Protein AF-A0A0U1QSB5-F1 (afdb_monomer)

Foldseek 3Di:
DDPLLVLLLVLLVLLLCLLVLLLQLLDPDVVDDVVSSVVSNLVSLVSNLVSLVSNLVSCVPPPLLNQLSVLLNVLSVQLNVCVVVVPPPLLVNLVSNLVSLVSNLVSLVSNVVDPVQVVDPLSVQLSVLLNVLSVLLNVQSVCCNPPNPDSSDRGPSNSSSSVSNSVSSVSVSVSSVVVVD

Structure (mmCIF, N/CA/C/O backbone):
data_AF-A0A0U1QSB5-F1
#
_entry.id   AF-A0A0U1QSB5-F1
#
loop_
_atom_site.group_PDB
_atom_site.id
_atom_site.type_symbol
_atom_site.label_atom_id
_atom_site.label_alt_id
_atom_site.label_comp_id
_atom_site.label_asym_id
_atom_site.label_entity_id
_atom_site.label_seq_id
_atom_site.pdbx_PDB_ins_code
_atom_site.Cartn_x
_atom_site.Cartn_y
_atom_site.Cartn_z
_atom_site.occupancy
_atom_site.B_iso_or_equiv
_atom_site.auth_seq_id
_atom_site.auth_comp_id
_atom_site.auth_asym_id
_atom_site.auth_atom_id
_atom_site.pdbx_PDB_model_num
ATOM 1 N N . MET A 1 1 ? 11.472 -10.354 -21.700 1.00 77.94 1 MET A N 1
ATOM 2 C CA . MET A 1 1 ? 11.632 -10.132 -20.253 1.00 77.94 1 MET A CA 1
ATOM 3 C C . MET A 1 1 ? 12.969 -10.656 -19.726 1.00 77.94 1 MET A C 1
ATOM 5 O O . MET A 1 1 ? 13.268 -11.840 -19.867 1.00 77.94 1 MET A O 1
ATOM 9 N N . ASN A 1 2 ? 13.791 -9.785 -19.138 1.00 88.38 2 ASN A N 1
ATOM 10 C CA . ASN A 1 2 ? 15.020 -10.157 -18.426 1.00 88.38 2 ASN A CA 1
ATOM 11 C C . ASN A 1 2 ? 14.750 -10.429 -16.926 1.00 88.38 2 ASN A C 1
ATOM 13 O O . ASN A 1 2 ? 13.669 -10.154 -16.409 1.00 88.38 2 ASN A O 1
ATOM 17 N N . ARG A 1 3 ? 15.739 -10.975 -16.199 1.00 89.38 3 ARG A N 1
ATOM 18 C CA . ARG A 1 3 ? 15.584 -11.334 -14.772 1.00 89.38 3 ARG A CA 1
ATOM 19 C C . ARG A 1 3 ? 15.212 -10.137 -13.886 1.00 89.38 3 ARG A C 1
ATOM 21 O O . ARG A 1 3 ? 14.511 -10.321 -12.893 1.00 89.38 3 ARG A O 1
ATOM 28 N N . LYS A 1 4 ? 15.705 -8.941 -14.220 1.00 89.75 4 LYS A N 1
ATOM 29 C CA . LYS A 1 4 ? 15.455 -7.716 -13.455 1.00 89.75 4 LYS A CA 1
ATOM 30 C C . LYS A 1 4 ? 14.001 -7.264 -13.616 1.00 89.75 4 LYS A C 1
ATOM 32 O O . LYS A 1 4 ? 13.356 -7.021 -12.606 1.00 89.75 4 LYS A O 1
ATOM 37 N N . GLU A 1 5 ? 13.495 -7.240 -14.847 1.00 91.25 5 GLU A N 1
ATOM 38 C CA . GLU A 1 5 ? 12.093 -6.932 -15.178 1.00 91.25 5 GLU A CA 1
ATOM 39 C C . GLU A 1 5 ? 11.133 -7.894 -14.474 1.00 91.25 5 GLU A C 1
ATOM 41 O O . GLU A 1 5 ? 10.260 -7.453 -13.737 1.00 91.25 5 GLU A O 1
ATOM 46 N N . LEU A 1 6 ? 11.383 -9.207 -14.561 1.00 92.75 6 LEU A N 1
ATOM 47 C CA . LEU A 1 6 ? 10.558 -10.206 -13.869 1.00 92.75 6 LEU A CA 1
ATOM 48 C C . LEU A 1 6 ? 10.530 -9.993 -12.343 1.00 92.75 6 LEU A C 1
ATOM 50 O O . LEU A 1 6 ? 9.511 -10.216 -11.693 1.00 92.75 6 LEU A O 1
ATOM 54 N N . SER A 1 7 ? 11.661 -9.586 -11.761 1.00 94.31 7 SER A N 1
ATOM 55 C CA . SER A 1 7 ? 11.769 -9.340 -10.318 1.00 94.31 7 SER A CA 1
ATOM 56 C C . SER A 1 7 ? 11.033 -8.061 -9.904 1.00 94.31 7 SER A C 1
ATOM 58 O O . SER A 1 7 ? 10.446 -8.021 -8.826 1.00 94.31 7 SER A O 1
ATOM 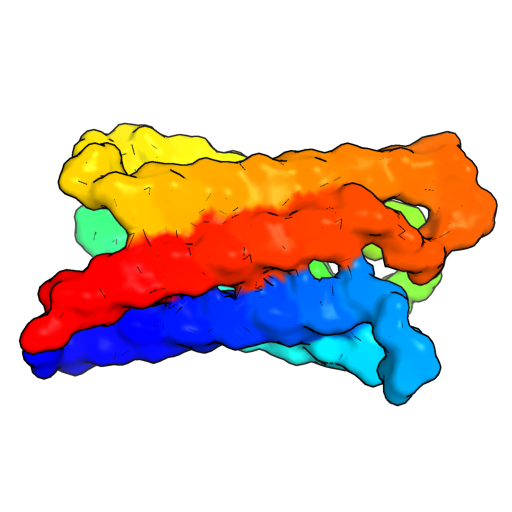60 N N . GLU A 1 8 ? 11.041 -7.034 -10.758 1.00 94.38 8 GLU A N 1
ATOM 61 C CA . GLU A 1 8 ? 10.272 -5.802 -10.564 1.00 94.38 8 GLU A CA 1
ATOM 62 C C . GLU A 1 8 ? 8.765 -6.076 -10.637 1.00 94.38 8 GLU A C 1
ATOM 64 O O . GLU A 1 8 ? 8.037 -5.694 -9.719 1.00 94.38 8 GLU A O 1
ATOM 69 N N . ASP A 1 9 ? 8.315 -6.827 -11.643 1.00 95.00 9 ASP A N 1
ATOM 70 C CA . ASP A 1 9 ? 6.908 -7.207 -11.804 1.00 95.00 9 ASP A CA 1
ATOM 71 C C . ASP A 1 9 ? 6.405 -8.034 -10.616 1.00 95.00 9 ASP A C 1
ATOM 73 O O . ASP A 1 9 ? 5.336 -7.766 -10.062 1.00 95.00 9 ASP A O 1
ATOM 77 N N . PHE A 1 10 ? 7.202 -9.006 -10.160 1.00 95.81 10 PHE A N 1
ATOM 78 C CA . PHE A 1 10 ? 6.856 -9.824 -8.999 1.00 95.81 10 PHE A CA 1
ATOM 79 C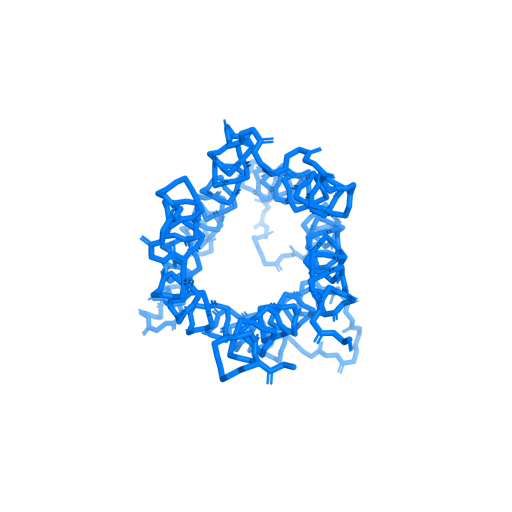 C . PHE A 1 10 ? 6.780 -9.003 -7.703 1.00 95.81 10 PHE A C 1
ATOM 81 O O . PHE A 1 10 ? 5.879 -9.212 -6.883 1.00 95.81 10 PHE A O 1
ATOM 88 N N . ALA A 1 11 ? 7.697 -8.050 -7.510 1.00 96.56 11 ALA A N 1
ATOM 89 C CA . ALA A 1 11 ? 7.675 -7.159 -6.355 1.00 96.56 11 ALA A CA 1
ATOM 90 C C . ALA A 1 11 ? 6.439 -6.241 -6.374 1.00 96.56 11 ALA A C 1
ATOM 92 O O . ALA A 1 11 ? 5.741 -6.130 -5.366 1.00 96.56 11 ALA A O 1
ATOM 93 N N . LEU A 1 12 ? 6.111 -5.638 -7.520 1.00 96.62 12 LEU A N 1
ATOM 94 C CA . LEU A 1 12 ? 4.918 -4.798 -7.678 1.00 96.62 12 LEU A CA 1
ATOM 95 C C . LEU A 1 12 ? 3.619 -5.588 -7.460 1.00 96.62 12 LEU A C 1
ATOM 97 O O . LEU A 1 12 ? 2.723 -5.130 -6.743 1.00 96.62 12 LEU A O 1
ATOM 101 N N . LEU A 1 13 ? 3.543 -6.807 -7.998 1.00 97.81 13 LEU A N 1
ATOM 102 C CA . LEU A 1 13 ? 2.419 -7.711 -7.767 1.00 97.81 13 LEU A CA 1
ATOM 103 C C . LEU A 1 13 ? 2.267 -8.052 -6.281 1.00 97.81 13 LEU A C 1
ATOM 105 O O . LEU A 1 13 ? 1.161 -7.988 -5.747 1.00 97.81 13 LEU A O 1
ATOM 109 N N . SER A 1 14 ? 3.373 -8.350 -5.599 1.00 98.06 14 SER A N 1
ATOM 110 C CA . SER A 1 14 ? 3.376 -8.640 -4.162 1.00 98.06 14 SER A CA 1
ATOM 111 C C . SER A 1 14 ? 2.875 -7.447 -3.342 1.00 98.06 14 SER A C 1
ATOM 113 O O . SER A 1 14 ? 2.030 -7.620 -2.462 1.00 98.06 14 SER A O 1
ATOM 115 N N . ILE A 1 15 ? 3.315 -6.223 -3.666 1.00 97.56 15 ILE A N 1
ATOM 116 C CA . ILE A 1 15 ? 2.804 -4.992 -3.039 1.00 97.56 15 ILE A CA 1
ATOM 117 C C . ILE A 1 15 ? 1.291 -4.873 -3.244 1.00 97.56 15 ILE A C 1
ATOM 119 O O . ILE A 1 15 ? 0.558 -4.614 -2.290 1.00 97.56 15 ILE A O 1
ATOM 123 N N . THR A 1 16 ? 0.813 -5.092 -4.470 1.00 98.38 16 THR A N 1
ATOM 124 C CA . THR A 1 16 ? -0.616 -5.004 -4.798 1.00 98.38 16 THR A CA 1
ATOM 125 C C . THR A 1 16 ? -1.442 -6.020 -4.017 1.00 98.38 16 THR A C 1
ATOM 127 O O . THR A 1 16 ? -2.455 -5.650 -3.427 1.00 98.38 16 THR A O 1
ATOM 130 N N . ILE A 1 17 ? -0.993 -7.276 -3.941 1.00 98.44 17 ILE A N 1
ATOM 131 C CA . ILE A 1 17 ? -1.649 -8.314 -3.132 1.00 98.44 17 ILE A CA 1
ATOM 132 C C . ILE A 1 17 ? -1.696 -7.887 -1.662 1.00 98.44 17 ILE A C 1
ATOM 134 O O . ILE A 1 17 ? -2.757 -7.951 -1.043 1.00 98.44 17 ILE A O 1
ATOM 138 N N . GLY A 1 18 ? -0.586 -7.384 -1.116 1.00 97.62 18 GLY A N 1
ATOM 139 C CA . GLY A 1 18 ? -0.540 -6.915 0.266 1.00 97.62 18 GLY A CA 1
ATOM 140 C C . GLY A 1 18 ? -1.506 -5.757 0.547 1.00 97.62 18 GLY A C 1
ATOM 141 O O . GLY A 1 18 ? -2.169 -5.754 1.585 1.00 97.62 18 GLY A O 1
ATOM 142 N N . LYS A 1 19 ? -1.661 -4.814 -0.393 1.00 97.31 19 LYS A N 1
ATOM 143 C CA . LYS A 1 19 ? -2.647 -3.722 -0.284 1.00 97.31 19 LYS A CA 1
ATOM 144 C C . LYS A 1 19 ? -4.085 -4.227 -0.371 1.00 97.31 19 LYS A C 1
ATOM 146 O O . LYS A 1 19 ? -4.928 -3.766 0.392 1.00 97.31 19 LYS A O 1
ATOM 151 N N . VAL A 1 20 ? -4.370 -5.202 -1.236 1.00 98.56 20 VAL A N 1
ATOM 152 C CA . VAL A 1 20 ? -5.694 -5.846 -1.305 1.00 98.56 20 VAL A CA 1
ATOM 153 C C . VAL A 1 20 ? -6.018 -6.570 0.003 1.00 98.56 20 VAL A C 1
ATOM 155 O O . VAL A 1 20 ? -7.114 -6.398 0.529 1.00 98.56 20 VAL A O 1
ATOM 158 N N . MET A 1 21 ? -5.071 -7.318 0.578 1.00 97.81 21 MET A N 1
ATOM 159 C CA . MET A 1 21 ? -5.257 -7.964 1.884 1.00 97.81 21 MET A CA 1
ATOM 160 C C . MET A 1 21 ? -5.567 -6.939 2.980 1.00 97.81 21 MET A C 1
ATOM 162 O O . MET A 1 21 ? -6.534 -7.109 3.722 1.00 97.81 21 MET A O 1
ATOM 166 N N . ALA A 1 22 ? -4.808 -5.841 3.037 1.00 94.75 22 ALA A N 1
ATOM 167 C CA . ALA A 1 22 ? -5.059 -4.762 3.988 1.00 94.75 22 ALA A CA 1
ATOM 168 C C . ALA A 1 22 ? -6.429 -4.095 3.768 1.00 94.75 22 ALA A C 1
ATOM 170 O O . ALA A 1 22 ? -7.123 -3.792 4.737 1.00 94.75 22 ALA A O 1
ATOM 171 N N . ALA A 1 23 ? -6.858 -3.907 2.517 1.00 96.81 23 ALA A N 1
ATOM 172 C CA . ALA A 1 23 ? -8.176 -3.362 2.202 1.00 96.81 23 ALA A CA 1
ATOM 173 C C . ALA A 1 23 ? -9.312 -4.295 2.654 1.00 96.81 23 ALA A C 1
ATOM 175 O O . ALA A 1 23 ? -10.286 -3.827 3.248 1.00 96.81 23 ALA A O 1
ATOM 176 N N . ILE A 1 24 ? -9.168 -5.610 2.453 1.00 96.50 24 ILE A N 1
ATOM 177 C CA . ILE A 1 24 ? -10.119 -6.615 2.951 1.00 96.50 24 ILE A CA 1
ATOM 178 C C . ILE A 1 24 ? -10.181 -6.575 4.482 1.00 96.50 24 ILE A C 1
ATOM 180 O O . ILE A 1 24 ? -11.274 -6.485 5.036 1.00 96.50 24 ILE A O 1
ATOM 184 N N . GLY A 1 25 ? -9.032 -6.573 5.164 1.00 93.88 25 GLY A N 1
ATOM 185 C CA . GLY A 1 25 ? -8.984 -6.500 6.627 1.00 93.88 25 GLY A CA 1
ATOM 186 C C . GLY A 1 25 ? -9.581 -5.204 7.192 1.00 93.88 25 GLY A C 1
ATOM 187 O O . GLY A 1 25 ? -10.200 -5.219 8.245 1.00 93.88 25 GLY A O 1
ATOM 188 N N . GLN A 1 26 ? -9.494 -4.092 6.457 1.00 92.50 26 GLN A N 1
ATOM 189 C CA . GLN A 1 26 ? -10.103 -2.803 6.823 1.00 92.50 26 GLN A CA 1
ATOM 190 C C . GLN A 1 26 ? -11.576 -2.667 6.393 1.00 92.50 26 GLN A C 1
ATOM 192 O O . GLN A 1 26 ? -12.171 -1.598 6.551 1.00 92.50 26 GLN A O 1
ATOM 197 N N . THR A 1 27 ? -12.175 -3.714 5.818 1.00 94.94 27 THR A N 1
ATOM 198 C CA . THR A 1 27 ? -13.581 -3.724 5.400 1.00 94.94 27 THR A CA 1
ATOM 199 C C . THR A 1 27 ? -14.427 -4.451 6.449 1.00 94.94 27 THR A C 1
ATOM 201 O O . THR A 1 27 ? -14.107 -5.591 6.784 1.00 94.94 27 THR A O 1
ATOM 204 N N . PRO A 1 28 ? -15.535 -3.862 6.943 1.00 89.56 28 PRO A N 1
ATOM 205 C CA . PRO A 1 28 ? -16.421 -4.517 7.905 1.00 89.56 28 PRO A CA 1
ATOM 206 C C . PRO A 1 28 ? -17.212 -5.659 7.241 1.00 89.56 28 PRO A C 1
ATOM 208 O O . PRO A 1 28 ? -18.325 -5.470 6.746 1.00 89.56 28 PRO A O 1
ATOM 211 N N . ILE A 1 29 ? -16.628 -6.859 7.214 1.00 89.31 29 ILE A N 1
ATOM 212 C CA . ILE A 1 29 ? -17.209 -8.067 6.615 1.00 89.31 29 ILE A CA 1
ATOM 213 C C . ILE A 1 29 ? -17.756 -8.953 7.734 1.00 89.31 29 ILE A C 1
ATOM 215 O O . ILE A 1 29 ? -16.997 -9.459 8.547 1.00 89.31 29 ILE A O 1
ATOM 219 N N . LYS A 1 30 ? -19.074 -9.198 7.752 1.00 82.81 30 LYS A N 1
ATOM 220 C CA . LYS A 1 30 ? -19.750 -9.955 8.831 1.00 82.81 30 LYS A CA 1
ATOM 221 C C . LYS A 1 30 ? -19.196 -11.363 9.083 1.00 82.81 30 LYS A C 1
ATOM 223 O O . LYS A 1 30 ? -19.407 -11.901 10.161 1.00 82.81 30 LYS A O 1
ATOM 228 N N . THR A 1 31 ? -18.584 -11.983 8.079 1.00 89.62 31 THR A N 1
ATOM 229 C CA . THR A 1 31 ? -18.068 -13.358 8.150 1.00 89.62 31 THR A CA 1
ATOM 230 C C . THR A 1 31 ? -16.612 -13.444 8.598 1.00 89.62 31 THR A C 1
ATOM 232 O O . THR A 1 31 ? -16.118 -14.555 8.750 1.00 89.62 31 THR A O 1
ATOM 235 N N . LEU A 1 32 ? -15.916 -12.315 8.759 1.00 90.12 32 LEU A N 1
ATOM 236 C CA . LEU A 1 32 ? -14.551 -12.272 9.276 1.00 90.12 32 LEU A CA 1
ATOM 237 C C . LEU A 1 32 ? -14.587 -11.680 10.681 1.00 90.12 32 LEU A C 1
ATOM 239 O O . LEU A 1 32 ? -15.176 -10.620 10.889 1.00 90.12 32 LEU A O 1
ATOM 243 N N . ASP A 1 33 ? -13.978 -12.373 11.637 1.00 91.62 33 ASP A N 1
ATOM 244 C CA . ASP A 1 33 ? -13.770 -11.811 12.965 1.00 91.62 33 ASP A CA 1
ATOM 245 C C . ASP A 1 33 ? -12.644 -10.767 12.955 1.00 91.62 33 ASP A C 1
ATOM 247 O O . ASP A 1 33 ? -11.888 -10.618 11.986 1.00 91.62 33 ASP A O 1
ATOM 251 N N . ARG A 1 34 ? -12.560 -10.012 14.056 1.00 85.81 34 ARG A N 1
ATOM 252 C CA . ARG A 1 34 ? -11.601 -8.918 1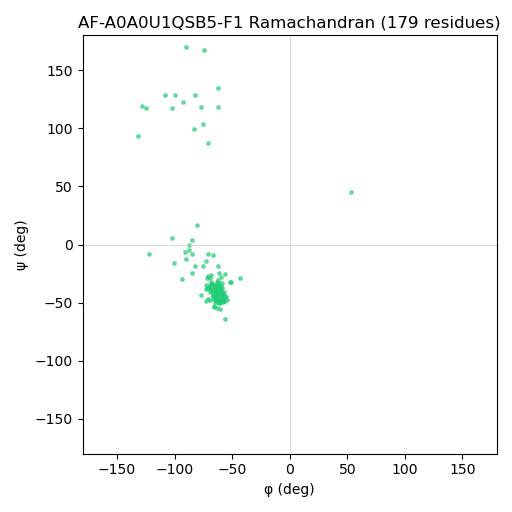4.192 1.00 85.81 34 ARG A CA 1
ATOM 253 C C . ARG A 1 34 ? -10.156 -9.411 14.129 1.00 85.81 34 ARG A C 1
ATOM 255 O O . ARG A 1 34 ? -9.331 -8.776 13.483 1.00 85.81 34 ARG A O 1
ATOM 262 N N . GLU A 1 35 ? -9.877 -10.566 14.728 1.00 89.56 35 GLU A N 1
ATOM 263 C CA . GLU A 1 35 ? -8.547 -11.175 14.719 1.00 89.56 35 GLU A CA 1
ATOM 264 C C . GLU A 1 35 ? -8.091 -11.501 13.290 1.00 89.56 35 GLU A C 1
ATOM 266 O O . GLU A 1 35 ? -7.003 -11.101 12.876 1.00 89.56 35 GLU A O 1
ATOM 271 N N . THR A 1 36 ? -8.941 -12.150 12.494 1.00 93.25 36 THR A N 1
ATOM 272 C CA . THR A 1 36 ? -8.646 -12.475 11.092 1.00 93.25 36 THR A CA 1
ATOM 273 C C . THR A 1 36 ? -8.434 -11.208 10.266 1.00 93.25 36 THR A C 1
ATOM 275 O O . THR A 1 36 ? -7.542 -11.147 9.417 1.00 93.25 36 THR A O 1
ATOM 278 N N . GLN A 1 37 ? -9.237 -10.172 10.505 1.00 92.19 37 GLN A N 1
ATOM 279 C CA . GLN A 1 37 ? -9.091 -8.881 9.837 1.00 92.19 37 GLN A CA 1
ATOM 280 C C . GLN A 1 37 ? -7.753 -8.211 10.169 1.00 92.19 37 GLN A C 1
ATOM 282 O O . GLN A 1 37 ? -7.051 -7.768 9.257 1.00 92.19 37 GLN A O 1
ATOM 287 N N . ASP A 1 38 ? -7.361 -8.196 11.441 1.00 88.62 38 ASP A N 1
ATOM 288 C CA . ASP A 1 38 ? -6.080 -7.645 11.881 1.00 88.62 38 ASP A CA 1
ATOM 289 C C . ASP A 1 38 ? -4.894 -8.456 11.327 1.00 88.62 38 ASP A C 1
ATOM 291 O O . ASP A 1 38 ? -3.917 -7.874 10.846 1.00 88.62 38 ASP A O 1
ATOM 295 N N . GLN A 1 39 ? -5.011 -9.788 11.254 1.00 91.62 39 GLN A N 1
ATOM 296 C CA . GLN A 1 39 ? -4.021 -10.654 10.603 1.00 91.62 39 GLN A CA 1
ATOM 297 C C . GLN A 1 39 ? -3.874 -10.360 9.103 1.00 91.62 39 GLN A C 1
ATOM 299 O O . GLN A 1 39 ? -2.752 -10.338 8.593 1.00 91.62 39 GLN A O 1
ATOM 304 N N . LEU A 1 40 ? -4.968 -10.092 8.381 1.00 94.94 40 LEU A N 1
ATOM 305 C CA . LEU A 1 40 ? -4.909 -9.705 6.965 1.00 94.94 40 LEU A CA 1
ATOM 306 C C . LEU A 1 40 ? -4.166 -8.379 6.767 1.00 94.94 40 LEU A C 1
ATOM 308 O O . LEU A 1 40 ? -3.355 -8.260 5.844 1.00 94.94 40 LEU A O 1
ATOM 312 N N . ILE A 1 41 ? -4.402 -7.399 7.645 1.00 92.06 41 ILE A N 1
ATOM 313 C CA . ILE A 1 41 ? -3.701 -6.109 7.613 1.00 92.06 41 ILE A CA 1
ATOM 314 C C . ILE A 1 41 ? -2.211 -6.313 7.913 1.00 92.06 41 ILE A C 1
ATOM 316 O O . ILE A 1 41 ? -1.361 -5.766 7.200 1.00 92.06 41 ILE A O 1
ATOM 320 N N . LEU A 1 42 ? -1.881 -7.116 8.927 1.00 91.44 42 LEU A N 1
ATOM 321 C CA . LEU A 1 42 ? -0.503 -7.408 9.314 1.00 91.44 42 LEU A CA 1
ATOM 322 C C . LEU A 1 42 ? 0.259 -8.136 8.201 1.00 91.44 42 LEU A C 1
ATOM 324 O O . LEU A 1 42 ? 1.299 -7.653 7.753 1.00 91.44 42 LEU A O 1
ATOM 328 N N . LEU A 1 43 ? -0.265 -9.265 7.718 1.00 95.00 43 LEU A N 1
ATOM 329 C CA . LEU A 1 43 ? 0.360 -10.050 6.651 1.00 95.00 43 LEU A CA 1
ATOM 330 C C . LEU A 1 43 ? 0.507 -9.224 5.372 1.00 95.00 43 LEU A C 1
ATOM 332 O O . LEU A 1 43 ? 1.580 -9.210 4.767 1.00 95.00 43 LEU A O 1
ATOM 336 N N . GLY A 1 44 ? -0.534 -8.473 4.999 1.00 95.62 44 GLY A N 1
ATOM 337 C CA . GLY A 1 44 ? -0.480 -7.569 3.857 1.00 95.62 44 GLY A CA 1
ATOM 338 C C . GLY A 1 44 ? 0.603 -6.498 4.004 1.00 95.62 44 GLY A C 1
ATOM 339 O O . GLY A 1 44 ? 1.304 -6.190 3.040 1.00 95.62 44 GLY A O 1
ATOM 340 N N . SER A 1 45 ? 0.798 -5.963 5.210 1.00 93.94 45 SER A N 1
ATOM 341 C CA . SER A 1 45 ? 1.858 -4.989 5.501 1.00 93.94 45 SER A CA 1
ATOM 342 C C . SER A 1 45 ? 3.256 -5.615 5.447 1.00 93.94 45 SER A C 1
ATOM 344 O O . SER A 1 45 ? 4.166 -5.017 4.879 1.00 93.94 45 SER A O 1
ATOM 346 N N . ILE A 1 46 ? 3.439 -6.834 5.969 1.00 95.25 46 ILE A N 1
ATOM 347 C CA . ILE A 1 46 ? 4.719 -7.565 5.911 1.00 95.25 46 ILE A CA 1
ATOM 348 C C . ILE A 1 46 ? 5.135 -7.819 4.457 1.00 95.25 46 ILE A C 1
ATOM 350 O O . ILE A 1 46 ? 6.281 -7.552 4.089 1.00 95.25 46 ILE A O 1
ATOM 354 N N . ILE A 1 47 ? 4.202 -8.285 3.620 1.00 97.06 47 ILE A N 1
ATOM 355 C CA . ILE A 1 47 ? 4.454 -8.522 2.192 1.00 97.06 47 ILE A CA 1
ATOM 356 C C . ILE A 1 47 ? 4.882 -7.221 1.504 1.00 97.06 47 ILE A C 1
ATOM 358 O O . ILE A 1 47 ? 5.869 -7.213 0.769 1.00 97.06 47 ILE A O 1
ATOM 362 N N . GLN A 1 48 ? 4.189 -6.110 1.776 1.00 95.94 48 GLN A N 1
ATOM 363 C CA . GLN A 1 48 ? 4.529 -4.800 1.212 1.00 95.94 48 GLN A CA 1
ATOM 364 C C . GLN A 1 48 ? 5.919 -4.314 1.632 1.00 95.94 48 GLN A C 1
ATOM 366 O O . GLN A 1 48 ? 6.650 -3.790 0.794 1.00 95.94 48 GLN A O 1
ATOM 371 N N . VAL A 1 49 ? 6.313 -4.512 2.894 1.00 95.69 49 VAL A N 1
ATOM 372 C CA . VAL A 1 49 ? 7.661 -4.165 3.377 1.00 95.69 49 VAL A CA 1
ATOM 373 C C . VAL A 1 49 ? 8.722 -4.975 2.640 1.00 95.69 49 VAL A C 1
ATOM 375 O O . VAL A 1 49 ? 9.668 -4.394 2.111 1.00 95.69 49 VAL A O 1
ATOM 378 N N . GLY A 1 50 ? 8.560 -6.299 2.571 1.00 96.12 50 GLY A N 1
ATOM 379 C CA . GLY A 1 50 ? 9.530 -7.180 1.917 1.00 96.12 50 GLY A CA 1
ATOM 380 C C . GLY A 1 50 ? 9.664 -6.895 0.420 1.00 96.12 50 GLY A C 1
ATOM 381 O O . GLY A 1 50 ? 10.771 -6.732 -0.092 1.00 96.12 50 GLY A O 1
ATOM 382 N N . ALA A 1 51 ? 8.535 -6.766 -0.276 1.00 96.62 51 ALA A N 1
ATOM 383 C CA . ALA A 1 51 ? 8.515 -6.469 -1.703 1.00 96.62 51 ALA A CA 1
ATOM 384 C C . ALA A 1 51 ? 9.013 -5.048 -2.013 1.00 96.62 51 ALA A C 1
ATOM 386 O O . ALA A 1 51 ? 9.768 -4.851 -2.964 1.00 96.62 51 ALA A O 1
ATOM 387 N N . GLY A 1 52 ? 8.651 -4.063 -1.188 1.00 95.88 52 GLY A N 1
ATOM 388 C CA . GLY A 1 52 ? 9.141 -2.693 -1.307 1.00 95.88 52 GLY A CA 1
ATOM 389 C C . GLY A 1 52 ? 10.654 -2.600 -1.114 1.00 95.88 52 GLY A C 1
ATOM 390 O O . GLY A 1 52 ? 11.318 -1.925 -1.895 1.00 95.88 52 GLY A O 1
ATOM 391 N N . ALA A 1 53 ? 11.211 -3.323 -0.136 1.00 95.31 53 ALA A N 1
ATOM 392 C CA . ALA A 1 53 ? 12.654 -3.391 0.080 1.00 95.31 53 ALA A CA 1
ATOM 393 C C . ALA A 1 53 ? 13.385 -3.966 -1.144 1.00 95.31 53 ALA A C 1
ATOM 395 O O . ALA A 1 53 ? 14.347 -3.366 -1.616 1.00 95.31 53 ALA A O 1
ATOM 396 N N . ALA A 1 54 ? 12.877 -5.059 -1.723 1.00 94.88 54 ALA A N 1
ATOM 397 C CA . ALA A 1 54 ? 13.428 -5.614 -2.959 1.00 94.88 54 ALA A CA 1
ATOM 398 C C . ALA A 1 54 ? 13.347 -4.619 -4.134 1.00 94.88 54 ALA A C 1
ATOM 400 O O . ALA A 1 54 ? 14.279 -4.504 -4.928 1.00 94.88 54 ALA A O 1
ATOM 401 N N . LEU A 1 55 ? 12.252 -3.861 -4.241 1.00 94.81 55 LEU A N 1
ATOM 402 C CA . LEU A 1 55 ? 12.058 -2.890 -5.318 1.00 94.81 55 LEU A CA 1
ATOM 403 C C . LEU A 1 55 ? 13.007 -1.680 -5.215 1.00 94.81 55 LEU A C 1
ATOM 405 O O . LEU A 1 55 ? 13.377 -1.115 -6.246 1.00 94.81 55 LEU A O 1
ATOM 409 N N . ILE A 1 56 ? 13.436 -1.302 -4.004 1.00 94.94 56 ILE A N 1
ATOM 410 C CA . ILE A 1 56 ? 14.457 -0.259 -3.793 1.00 94.94 56 ILE A CA 1
ATOM 411 C C . ILE A 1 56 ? 15.771 -0.657 -4.472 1.00 94.94 56 ILE A C 1
ATOM 413 O O . ILE A 1 56 ? 16.320 0.142 -5.233 1.00 94.94 56 ILE A O 1
ATOM 417 N N . ASP A 1 57 ? 16.226 -1.898 -4.276 1.00 91.50 57 ASP A N 1
ATOM 418 C CA . ASP A 1 57 ? 17.464 -2.403 -4.886 1.00 91.50 57 ASP A CA 1
ATOM 419 C C . ASP A 1 57 ? 17.375 -2.419 -6.422 1.00 91.50 57 ASP A C 1
ATOM 421 O O . ASP A 1 57 ? 18.330 -2.086 -7.131 1.00 91.50 57 ASP A O 1
ATOM 425 N N . LEU A 1 58 ? 16.197 -2.741 -6.966 1.00 91.25 58 LEU A N 1
ATOM 426 C CA . LEU A 1 58 ? 15.953 -2.746 -8.413 1.00 91.25 58 LEU A CA 1
ATOM 427 C C . LEU A 1 58 ? 15.910 -1.327 -9.008 1.00 91.25 58 LEU A C 1
ATOM 429 O O . LEU A 1 58 ? 16.279 -1.129 -10.174 1.00 91.25 58 LEU A O 1
ATOM 433 N N . ALA A 1 59 ? 15.533 -0.327 -8.210 1.00 88.50 59 ALA A N 1
ATOM 434 C CA . ALA A 1 59 ? 15.439 1.075 -8.603 1.00 88.50 59 ALA A CA 1
ATOM 435 C C . ALA A 1 59 ? 16.792 1.821 -8.605 1.00 88.50 59 ALA A C 1
ATOM 437 O O . ALA A 1 59 ? 16.796 3.051 -8.665 1.00 88.50 59 ALA A O 1
ATOM 438 N N . SER A 1 60 ? 17.934 1.116 -8.595 1.00 80.38 60 SER A N 1
ATOM 439 C CA . SER A 1 60 ? 19.313 1.640 -8.456 1.00 80.38 60 SER A CA 1
ATOM 440 C C . SER A 1 60 ? 19.664 2.905 -9.267 1.00 80.38 60 SER A C 1
ATOM 442 O O . SER A 1 60 ? 20.494 3.700 -8.838 1.00 80.38 60 SER A O 1
ATOM 444 N N . ASN A 1 61 ? 19.016 3.125 -10.415 1.00 86.00 61 ASN A N 1
ATOM 445 C CA . ASN A 1 61 ? 19.317 4.228 -11.337 1.00 86.00 61 ASN A CA 1
ATOM 446 C C . ASN A 1 61 ? 18.321 5.402 -11.254 1.00 86.00 61 ASN A C 1
ATOM 448 O O . ASN A 1 61 ? 18.391 6.317 -12.071 1.00 86.00 61 ASN A O 1
ATOM 452 N N . ASN A 1 62 ? 17.375 5.376 -10.311 1.00 89.44 62 ASN A N 1
ATOM 453 C CA . ASN A 1 62 ? 16.369 6.421 -10.128 1.00 89.44 62 ASN A CA 1
ATOM 454 C C . ASN A 1 62 ? 16.277 6.828 -8.642 1.00 89.44 62 ASN A C 1
ATOM 456 O O . ASN A 1 62 ? 15.532 6.203 -7.881 1.00 89.44 62 ASN A O 1
ATOM 460 N N . PRO A 1 63 ? 17.020 7.871 -8.220 1.00 90.69 63 PRO A N 1
ATOM 461 C CA . PRO A 1 63 ? 17.057 8.312 -6.825 1.00 90.69 63 PRO A CA 1
ATOM 462 C C . PRO A 1 63 ? 15.691 8.729 -6.265 1.00 90.69 63 PRO A C 1
ATOM 464 O O . PRO A 1 63 ? 15.369 8.386 -5.130 1.00 90.69 63 PRO A O 1
ATOM 467 N N . SER A 1 64 ? 14.857 9.418 -7.054 1.00 90.56 64 SER A N 1
ATOM 468 C CA . SER A 1 64 ? 13.512 9.825 -6.622 1.00 90.56 64 SER A CA 1
ATOM 469 C C . SER A 1 64 ? 12.616 8.612 -6.369 1.00 90.56 64 SER A C 1
ATOM 471 O O . SER A 1 64 ? 11.931 8.550 -5.348 1.00 90.56 64 SER A O 1
ATOM 473 N N . LYS A 1 65 ? 12.666 7.604 -7.253 1.00 91.44 65 LYS A N 1
ATOM 474 C CA . LYS A 1 65 ? 11.957 6.331 -7.059 1.00 91.44 65 LYS A CA 1
ATOM 475 C C . LYS A 1 65 ? 12.458 5.599 -5.814 1.00 91.44 65 LYS A C 1
ATOM 477 O O . LYS A 1 65 ? 11.634 5.176 -5.011 1.00 91.44 65 LYS A O 1
ATOM 482 N N . GLN A 1 66 ? 13.773 5.493 -5.612 1.00 93.75 66 GLN A N 1
ATOM 483 C CA . GLN A 1 66 ? 14.339 4.866 -4.409 1.00 93.75 66 GLN A CA 1
ATOM 484 C C . GLN A 1 66 ? 13.878 5.555 -3.128 1.00 93.75 66 GLN A C 1
ATOM 486 O O . GLN A 1 66 ? 13.435 4.881 -2.203 1.00 93.75 66 GLN A O 1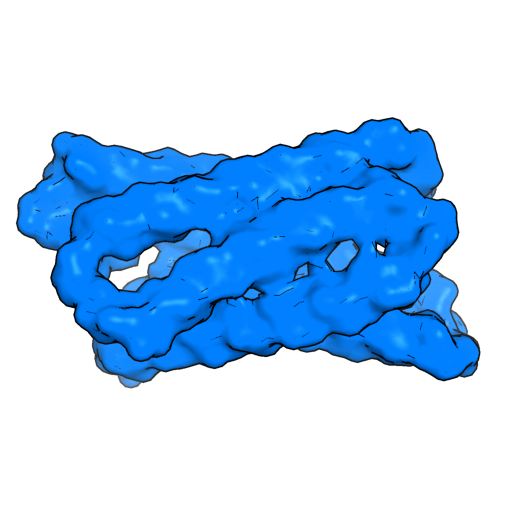
ATOM 491 N N . LEU A 1 67 ? 13.947 6.887 -3.075 1.00 94.25 67 LEU A N 1
ATOM 492 C CA . LEU A 1 67 ? 13.543 7.641 -1.892 1.00 94.25 67 LEU A CA 1
ATOM 493 C C . LEU A 1 67 ? 12.044 7.481 -1.606 1.00 94.25 67 LEU A C 1
ATOM 495 O O . LEU A 1 67 ? 11.662 7.250 -0.460 1.00 94.25 67 LEU A O 1
ATOM 499 N N . GLY A 1 68 ? 11.194 7.552 -2.635 1.00 93.94 68 GLY A N 1
ATOM 500 C CA . GLY A 1 68 ? 9.759 7.307 -2.483 1.00 93.94 68 GLY A CA 1
ATOM 501 C C . GLY A 1 68 ? 9.451 5.893 -1.976 1.00 93.94 68 GLY A C 1
ATOM 502 O O . GLY A 1 68 ? 8.663 5.713 -1.044 1.00 93.94 68 GLY A O 1
ATOM 503 N N . LEU A 1 69 ? 10.123 4.881 -2.526 1.00 94.56 69 LEU A N 1
ATOM 504 C CA . LEU A 1 69 ? 9.988 3.501 -2.061 1.00 94.56 69 LEU A CA 1
ATOM 505 C C . LEU A 1 69 ? 10.487 3.330 -0.620 1.00 94.56 69 LEU A C 1
ATOM 507 O O . LEU A 1 69 ? 9.802 2.705 0.184 1.00 94.56 69 LEU A O 1
ATOM 511 N N . ALA A 1 70 ? 11.614 3.943 -0.252 1.00 95.56 70 ALA A N 1
ATOM 512 C CA . ALA A 1 70 ? 12.140 3.908 1.111 1.00 95.56 70 ALA A CA 1
ATOM 513 C C . ALA A 1 70 ? 11.165 4.526 2.124 1.00 95.56 70 ALA A C 1
ATOM 515 O O . ALA A 1 70 ? 10.918 3.938 3.176 1.00 95.56 70 ALA A O 1
ATOM 516 N N . LEU A 1 71 ? 10.551 5.668 1.798 1.00 95.19 71 LEU A N 1
ATOM 517 C CA . LEU A 1 71 ? 9.515 6.285 2.634 1.00 95.19 71 LEU A CA 1
ATOM 518 C C . LEU A 1 71 ? 8.309 5.357 2.835 1.00 95.19 71 LEU A C 1
ATOM 520 O O . LEU A 1 71 ? 7.810 5.239 3.956 1.00 95.19 71 LEU A O 1
ATOM 524 N N . THR A 1 72 ? 7.884 4.669 1.773 1.00 92.38 72 THR A N 1
ATOM 525 C CA . THR A 1 72 ? 6.788 3.687 1.813 1.00 92.38 72 THR A CA 1
ATOM 526 C C . THR A 1 72 ? 7.144 2.499 2.711 1.00 92.38 72 THR A C 1
ATOM 528 O O . THR A 1 72 ? 6.388 2.156 3.619 1.00 92.38 72 THR A O 1
ATOM 531 N N . VAL A 1 73 ? 8.335 1.919 2.528 1.00 95.38 73 VAL A N 1
ATOM 532 C CA . VAL A 1 73 ? 8.843 0.797 3.337 1.00 95.38 73 VAL A CA 1
ATOM 533 C C . VAL A 1 73 ? 8.969 1.180 4.810 1.00 95.38 73 VAL A C 1
ATOM 535 O O . VAL A 1 73 ? 8.561 0.411 5.676 1.00 95.38 73 VAL A O 1
ATOM 538 N N . ILE A 1 74 ? 9.471 2.378 5.122 1.00 93.12 74 ILE A N 1
ATOM 539 C CA . ILE A 1 74 ? 9.556 2.877 6.503 1.00 93.12 74 ILE A CA 1
ATOM 540 C C . ILE A 1 74 ? 8.157 3.067 7.105 1.00 93.12 74 ILE A C 1
ATOM 542 O O . ILE A 1 74 ? 7.962 2.778 8.289 1.00 93.12 74 ILE A O 1
ATOM 546 N N . GLY A 1 75 ? 7.187 3.540 6.316 1.00 88.00 75 GLY A N 1
ATOM 547 C CA . GLY A 1 75 ? 5.783 3.654 6.718 1.00 88.00 75 GLY A CA 1
ATOM 548 C C . GLY A 1 75 ? 5.218 2.314 7.187 1.00 88.00 75 GLY A C 1
ATOM 549 O O . GLY A 1 75 ? 4.943 2.148 8.380 1.00 88.00 75 GLY A O 1
ATOM 550 N N . TYR A 1 76 ? 5.146 1.338 6.278 1.00 87.00 76 TYR A N 1
ATOM 551 C CA . TYR A 1 76 ? 4.632 0.001 6.589 1.00 87.00 76 TYR A CA 1
ATOM 552 C C . TYR A 1 76 ? 5.479 -0.740 7.625 1.00 87.00 76 TYR A C 1
ATOM 554 O O . TYR A 1 76 ? 4.932 -1.402 8.501 1.00 87.00 76 TYR A O 1
ATOM 562 N N . GLY A 1 77 ? 6.804 -0.601 7.591 1.00 86.56 77 GLY A N 1
ATOM 563 C CA . GLY A 1 77 ? 7.699 -1.241 8.556 1.00 86.56 77 GLY A CA 1
ATOM 564 C C . GLY A 1 77 ? 7.455 -0.744 9.979 1.00 86.56 77 GLY A C 1
ATOM 565 O O . GLY A 1 77 ? 7.408 -1.538 10.917 1.00 86.56 77 GLY A O 1
ATOM 566 N N . SER A 1 78 ? 7.202 0.558 10.141 1.00 82.94 78 SER A N 1
ATOM 567 C CA . SER A 1 78 ? 6.814 1.124 11.438 1.00 82.94 78 SER A CA 1
ATOM 568 C C . SER A 1 78 ? 5.499 0.528 11.941 1.00 82.94 78 SER A C 1
ATOM 570 O O . SER A 1 78 ? 5.347 0.338 13.146 1.00 82.94 78 SER A O 1
ATOM 572 N N . PHE A 1 79 ? 4.556 0.245 11.037 1.00 78.00 79 PHE A N 1
ATOM 573 C CA . PHE A 1 79 ? 3.279 -0.403 11.338 1.00 78.00 79 PHE A CA 1
ATOM 574 C C . PHE A 1 79 ? 3.452 -1.874 11.734 1.00 78.00 79 PHE A C 1
ATOM 576 O O . PHE A 1 79 ? 2.976 -2.275 12.787 1.00 78.00 79 PHE A O 1
ATOM 583 N N . VAL A 1 80 ? 4.232 -2.655 10.984 1.00 83.75 80 VAL A N 1
ATOM 584 C CA . VAL A 1 80 ? 4.544 -4.056 11.325 1.00 83.75 80 VAL A CA 1
ATOM 585 C C . VAL A 1 80 ? 5.214 -4.175 12.698 1.00 83.75 80 VAL A C 1
ATOM 587 O O . VAL A 1 80 ? 4.839 -5.027 13.499 1.00 83.75 80 VAL A O 1
ATOM 590 N N . LEU A 1 81 ? 6.167 -3.291 13.016 1.00 80.44 81 LEU A N 1
ATOM 591 C CA . LEU A 1 81 ? 6.833 -3.295 14.324 1.00 80.44 81 LEU A CA 1
ATOM 592 C C . LEU A 1 81 ? 5.879 -3.021 15.498 1.00 80.44 81 LEU A C 1
ATOM 594 O O . LEU A 1 81 ? 6.242 -3.328 16.629 1.00 80.44 81 LEU A O 1
ATOM 598 N N . GLN A 1 82 ? 4.692 -2.448 15.266 1.00 75.56 82 GLN A N 1
ATOM 599 C CA . GLN A 1 82 ? 3.682 -2.261 16.316 1.00 75.56 82 GLN A CA 1
ATOM 600 C C . GLN A 1 82 ? 3.033 -3.579 16.707 1.00 75.56 82 GLN A C 1
ATOM 602 O O . GLN A 1 82 ? 3.011 -3.897 17.888 1.00 75.56 82 GLN A O 1
ATOM 607 N N . PHE A 1 83 ? 2.600 -4.365 15.720 1.00 72.50 83 PHE A N 1
ATOM 608 C CA . PHE A 1 83 ? 2.022 -5.688 15.959 1.00 72.50 83 PHE A CA 1
ATOM 609 C C . PHE A 1 83 ? 3.007 -6.624 16.660 1.00 72.50 83 PHE A C 1
ATOM 611 O O . PHE A 1 83 ? 2.614 -7.413 17.504 1.00 72.50 83 PHE A O 1
ATOM 618 N N . ILE A 1 84 ? 4.304 -6.517 16.349 1.00 77.44 84 ILE A N 1
ATOM 619 C CA . ILE A 1 84 ? 5.342 -7.334 17.001 1.00 77.44 84 ILE A CA 1
ATOM 620 C C . ILE A 1 84 ? 5.584 -6.905 18.458 1.00 77.44 84 ILE A C 1
ATOM 622 O O . ILE A 1 84 ? 6.010 -7.717 19.274 1.00 77.44 84 ILE A O 1
ATOM 626 N N . ARG A 1 85 ? 5.370 -5.627 18.785 1.00 77.81 85 ARG A N 1
ATOM 627 C CA . ARG A 1 85 ? 5.638 -5.072 20.120 1.00 77.81 85 ARG A CA 1
ATOM 628 C C . ARG A 1 85 ? 4.476 -5.216 21.099 1.00 77.81 85 ARG A C 1
ATOM 630 O O . ARG A 1 85 ? 4.657 -4.786 22.233 1.00 77.81 85 ARG A O 1
ATOM 637 N N . ASP A 1 86 ? 3.356 -5.795 20.669 1.00 71.69 86 ASP A N 1
ATOM 638 C CA . ASP A 1 86 ? 2.139 -5.930 21.481 1.00 71.69 86 ASP A CA 1
ATOM 639 C C . ASP A 1 86 ? 1.696 -4.566 22.051 1.00 71.69 86 ASP A C 1
ATOM 641 O O . ASP A 1 86 ? 1.485 -4.373 23.245 1.00 71.69 86 ASP A O 1
ATOM 645 N N . GLU A 1 87 ? 1.706 -3.542 21.189 1.00 78.38 87 GLU A N 1
ATOM 646 C CA . GLU A 1 87 ? 1.260 -2.199 21.564 1.00 78.38 87 GLU A CA 1
ATOM 647 C C . GLU A 1 87 ? -0.273 -2.174 21.642 1.00 78.38 87 GLU A C 1
ATOM 649 O O . GLU A 1 87 ? -0.931 -2.090 20.609 1.00 78.38 87 GLU A O 1
ATOM 654 N N . ASP A 1 88 ? -0.814 -2.183 22.860 1.00 76.81 88 ASP A N 1
ATOM 655 C CA . ASP A 1 88 ? -2.264 -2.239 23.116 1.00 76.81 88 ASP A CA 1
ATOM 656 C C . ASP A 1 88 ? -2.966 -0.864 23.150 1.00 76.81 88 ASP A C 1
ATOM 658 O O . ASP A 1 88 ? -4.187 -0.782 23.285 1.00 76.81 88 ASP A O 1
ATOM 662 N N . ASP A 1 89 ? -2.232 0.254 23.056 1.00 86.19 89 ASP A N 1
ATOM 663 C CA . ASP A 1 89 ? -2.852 1.586 23.027 1.00 86.19 89 ASP A CA 1
ATOM 664 C C . ASP A 1 89 ? -3.324 1.945 21.607 1.00 86.19 89 ASP A C 1
ATOM 666 O O . ASP A 1 89 ? -2.564 2.457 20.772 1.00 86.19 89 ASP A O 1
ATOM 670 N N . ASP A 1 90 ? -4.622 1.763 21.363 1.00 84.50 90 ASP A N 1
ATOM 671 C CA . ASP A 1 90 ? -5.287 2.089 20.097 1.00 84.50 90 ASP A CA 1
ATOM 672 C C . ASP A 1 90 ? -5.022 3.521 19.599 1.00 84.50 90 ASP A C 1
ATOM 674 O O . ASP A 1 90 ? -4.946 3.773 18.390 1.00 84.50 90 ASP A O 1
ATOM 678 N N . ARG A 1 91 ? -4.845 4.501 20.499 1.00 87.88 91 ARG A N 1
ATOM 679 C CA . ARG A 1 91 ? -4.543 5.884 20.092 1.00 87.88 91 ARG A CA 1
ATOM 680 C C . ARG A 1 91 ? -3.135 5.991 19.534 1.00 87.88 91 ARG A C 1
ATOM 682 O O . ARG A 1 91 ? -2.905 6.766 18.598 1.00 87.88 91 ARG A O 1
ATOM 689 N N . ILE A 1 92 ? -2.183 5.262 20.112 1.00 87.94 92 ILE A N 1
ATOM 690 C CA . ILE A 1 92 ? -0.812 5.193 19.602 1.00 87.94 92 ILE A CA 1
ATOM 691 C C . ILE A 1 92 ? -0.811 4.487 18.245 1.00 87.94 92 ILE A C 1
ATOM 693 O O . ILE A 1 92 ? -0.212 5.020 17.302 1.00 87.94 92 ILE A O 1
ATOM 697 N N . LEU A 1 93 ? -1.538 3.372 18.112 1.00 86.00 93 LEU A N 1
ATOM 698 C CA . LEU A 1 93 ? -1.697 2.647 16.848 1.00 86.00 93 LEU A CA 1
ATOM 699 C C . LEU A 1 93 ? -2.275 3.550 15.747 1.00 86.00 93 LEU A C 1
ATOM 701 O O . LEU A 1 93 ? -1.688 3.681 14.668 1.00 86.00 93 LEU A O 1
ATOM 705 N N . LEU A 1 94 ? -3.359 4.280 16.031 1.00 89.38 94 LEU A N 1
ATOM 706 C CA . LEU A 1 94 ? -3.966 5.220 15.082 1.00 89.38 94 LEU A CA 1
ATOM 707 C C . LEU A 1 94 ? -3.011 6.346 14.668 1.00 89.38 94 LEU A C 1
ATOM 709 O O . LEU A 1 94 ? -2.892 6.645 13.476 1.00 89.38 94 LEU A O 1
ATOM 713 N N . LYS A 1 95 ? -2.299 6.969 15.617 1.00 90.94 95 LYS A N 1
ATOM 714 C CA . LYS A 1 95 ? -1.325 8.037 15.314 1.00 90.94 95 LYS A CA 1
ATOM 715 C C . LYS A 1 95 ? -0.190 7.540 14.429 1.00 90.94 95 LYS A C 1
ATOM 717 O O . LYS A 1 95 ? 0.245 8.248 13.517 1.00 90.94 95 LYS A O 1
ATOM 722 N N . ARG A 1 96 ? 0.306 6.331 14.680 1.00 89.19 96 ARG A N 1
ATOM 723 C CA . ARG A 1 96 ? 1.370 5.753 13.860 1.00 89.19 96 ARG A CA 1
ATOM 724 C C . ARG A 1 96 ? 0.857 5.341 12.484 1.00 89.19 96 ARG A C 1
ATOM 726 O O . ARG A 1 96 ? 1.559 5.587 11.507 1.00 89.19 96 ARG A O 1
ATOM 733 N N . ALA A 1 97 ? -0.362 4.816 12.382 1.00 90.50 97 ALA A N 1
ATOM 734 C CA . ALA A 1 97 ? -0.997 4.550 11.097 1.00 90.50 97 ALA A CA 1
ATOM 735 C C . ALA A 1 97 ? -1.162 5.843 10.274 1.00 90.50 97 ALA A C 1
ATOM 737 O O . ALA A 1 97 ? -0.730 5.881 9.126 1.00 90.50 97 ALA A O 1
ATOM 738 N N . ILE A 1 98 ? -1.626 6.946 10.881 1.00 93.88 98 ILE A N 1
ATOM 739 C CA . ILE A 1 98 ? -1.630 8.282 10.247 1.00 93.88 98 ILE A CA 1
ATOM 740 C C . ILE A 1 98 ? -0.229 8.663 9.760 1.00 93.88 98 ILE A C 1
ATOM 742 O O . ILE A 1 98 ? -0.053 9.081 8.616 1.00 93.88 98 ILE A O 1
ATOM 746 N N . SER A 1 99 ? 0.784 8.497 10.613 1.00 94.12 99 SER A N 1
ATOM 747 C CA . SER A 1 99 ? 2.173 8.774 10.244 1.00 94.12 99 SER A CA 1
ATOM 748 C C . SER A 1 99 ? 2.655 7.896 9.083 1.00 94.12 99 SER A C 1
ATOM 750 O O . SER A 1 99 ? 3.484 8.350 8.299 1.00 94.12 99 SER A O 1
ATOM 752 N N . SER A 1 100 ? 2.182 6.652 8.961 1.00 93.06 100 SER A N 1
ATOM 753 C CA . SER A 1 100 ? 2.480 5.774 7.824 1.00 93.06 100 SER A CA 1
ATOM 754 C C . SER A 1 100 ? 1.874 6.322 6.537 1.00 93.06 100 SER A C 1
ATOM 756 O O . SER A 1 100 ? 2.607 6.583 5.586 1.00 93.06 100 SER A O 1
ATOM 758 N N . ASN A 1 101 ? 0.570 6.608 6.528 1.00 95.31 101 ASN A N 1
ATOM 759 C CA . ASN A 1 101 ? -0.096 7.112 5.326 1.00 95.31 101 ASN A CA 1
ATOM 760 C C . ASN A 1 101 ? 0.468 8.461 4.869 1.00 95.31 101 ASN A C 1
ATOM 762 O O . ASN A 1 101 ? 0.625 8.691 3.675 1.00 95.31 101 ASN A O 1
ATOM 766 N N . LEU A 1 102 ? 0.834 9.350 5.799 1.00 97.19 102 LEU A N 1
ATOM 767 C CA . LEU A 1 102 ? 1.489 10.614 5.450 1.00 97.19 102 LEU A CA 1
ATOM 768 C C . LEU A 1 102 ? 2.855 10.403 4.776 1.00 97.19 102 LEU A C 1
ATOM 770 O O . LEU A 1 102 ? 3.213 11.174 3.886 1.00 97.19 102 LEU A O 1
ATOM 774 N N . LYS A 1 103 ? 3.609 9.359 5.152 1.00 96.31 103 LYS A N 1
ATOM 775 C CA . LYS A 1 103 ? 4.858 9.004 4.457 1.00 96.31 103 LYS A CA 1
ATOM 776 C C . LYS A 1 103 ? 4.590 8.496 3.043 1.00 96.31 103 LYS A C 1
ATOM 778 O O . LYS A 1 103 ? 5.352 8.848 2.153 1.00 96.31 103 LYS A O 1
ATOM 783 N N . GLU A 1 104 ? 3.514 7.747 2.811 1.00 95.31 104 GLU A N 1
ATOM 784 C CA . GLU A 1 104 ? 3.116 7.320 1.458 1.00 95.31 104 GLU A CA 1
ATOM 785 C C . GLU A 1 104 ? 2.605 8.472 0.584 1.00 95.31 104 GLU A C 1
ATOM 787 O O . GLU A 1 104 ? 2.905 8.537 -0.612 1.00 95.31 104 GLU A O 1
ATOM 792 N N . VAL A 1 105 ? 1.896 9.435 1.178 1.00 97.62 105 VAL A N 1
ATOM 793 C CA . VAL A 1 105 ? 1.540 10.690 0.499 1.00 97.62 105 VAL A CA 1
ATOM 794 C C . VAL A 1 105 ? 2.809 11.437 0.083 1.00 97.62 105 VAL A C 1
ATOM 796 O O . VAL A 1 105 ? 2.959 11.806 -1.081 1.00 97.62 105 VAL A O 1
ATOM 799 N N . LEU A 1 106 ? 3.766 11.605 1.001 1.00 97.38 106 LEU A N 1
ATOM 800 C CA . LEU A 1 106 ? 5.050 12.234 0.689 1.00 97.38 106 LEU A CA 1
ATOM 801 C C . LEU A 1 106 ? 5.829 11.448 -0.375 1.00 97.38 106 LEU A C 1
ATOM 803 O O . LEU A 1 106 ? 6.360 12.051 -1.304 1.00 97.38 106 LEU A O 1
ATOM 807 N N . ALA A 1 107 ? 5.866 10.119 -0.278 1.00 95.62 107 ALA A N 1
ATOM 808 C CA . ALA A 1 107 ? 6.496 9.251 -1.266 1.00 95.62 107 ALA A CA 1
ATOM 809 C C . ALA A 1 107 ? 5.918 9.481 -2.666 1.00 95.62 107 ALA A C 1
ATOM 811 O O . ALA A 1 107 ? 6.673 9.622 -3.627 1.00 95.62 107 ALA A O 1
ATOM 812 N N . SER A 1 108 ? 4.592 9.591 -2.770 1.00 94.69 108 SER A N 1
ATOM 813 C CA . SER A 1 108 ? 3.897 9.871 -4.029 1.00 94.69 108 SER A CA 1
ATOM 814 C C . SER A 1 108 ? 4.340 11.206 -4.634 1.00 94.69 108 SER A C 1
ATOM 816 O O . SER A 1 108 ? 4.615 11.278 -5.831 1.00 94.69 108 SER A O 1
ATOM 818 N N . PHE A 1 109 ? 4.491 12.250 -3.810 1.00 95.19 109 PHE A N 1
ATOM 819 C CA . PHE A 1 109 ? 5.017 13.540 -4.265 1.00 95.19 109 PHE A CA 1
ATOM 820 C C . PHE A 1 109 ? 6.486 13.471 -4.685 1.00 95.19 109 PHE A C 1
ATOM 822 O O . PHE A 1 109 ? 6.840 14.032 -5.718 1.00 95.19 109 PHE A O 1
ATOM 829 N N . VAL A 1 110 ? 7.333 12.768 -3.928 1.00 95.00 110 VAL A N 1
ATOM 830 C CA . VAL A 1 110 ? 8.755 12.588 -4.263 1.00 95.00 110 VAL A CA 1
ATOM 831 C C . VAL A 1 110 ? 8.903 11.894 -5.616 1.00 95.00 110 VAL A C 1
ATOM 833 O O . VAL A 1 110 ? 9.647 12.375 -6.469 1.00 95.00 110 VAL A O 1
ATOM 836 N N . VAL A 1 111 ? 8.163 10.810 -5.857 1.00 91.19 111 VAL A N 1
ATOM 837 C CA . VAL A 1 111 ? 8.189 10.096 -7.144 1.00 91.19 111 VAL A CA 1
ATOM 838 C C . VAL A 1 111 ? 7.693 10.989 -8.285 1.00 91.19 111 VAL A C 1
ATOM 840 O O . VAL A 1 111 ? 8.288 10.994 -9.361 1.00 91.19 111 VAL A O 1
ATOM 843 N N . ALA A 1 112 ? 6.669 11.808 -8.038 1.00 90.06 112 ALA A N 1
ATOM 844 C CA . ALA A 1 112 ? 6.134 12.750 -9.017 1.00 90.06 112 ALA A CA 1
ATOM 845 C C . ALA A 1 112 ? 7.104 13.894 -9.388 1.00 90.06 112 ALA A C 1
ATOM 847 O O . ALA A 1 112 ? 6.835 14.631 -10.334 1.00 90.06 112 ALA A O 1
ATOM 848 N N . THR A 1 113 ? 8.239 14.060 -8.699 1.00 91.06 113 THR A N 1
ATOM 849 C CA . THR A 1 113 ? 9.270 15.031 -9.115 1.00 91.06 113 THR A CA 1
ATOM 850 C C . THR A 1 113 ? 10.086 14.569 -10.324 1.00 91.06 113 THR A C 1
ATOM 852 O O . THR A 1 113 ? 10.708 15.400 -10.982 1.00 91.06 113 THR A O 1
ATOM 855 N N . ASP A 1 114 ? 10.088 13.270 -10.641 1.00 89.25 114 ASP A N 1
ATOM 856 C CA . ASP A 1 114 ? 10.833 12.722 -11.775 1.00 89.25 114 ASP A CA 1
ATOM 857 C C . ASP A 1 114 ? 10.100 13.006 -13.106 1.00 89.25 114 ASP A C 1
ATOM 859 O O . ASP A 1 114 ? 9.002 12.496 -13.326 1.00 89.25 114 ASP A O 1
ATOM 863 N N . PRO A 1 115 ? 10.681 13.756 -14.061 1.00 86.31 115 PRO A N 1
ATOM 864 C CA . PRO A 1 115 ? 10.050 14.013 -15.358 1.00 86.31 115 PRO A CA 1
ATOM 865 C C . PRO A 1 115 ? 9.753 12.745 -16.173 1.00 86.31 115 PRO A C 1
ATOM 867 O O . PRO A 1 115 ? 8.827 12.730 -16.987 1.00 86.31 115 PRO A O 1
ATOM 870 N N . ILE A 1 116 ? 10.526 11.670 -15.983 1.00 87.00 116 ILE A N 1
ATOM 871 C CA . ILE A 1 116 ? 10.319 10.389 -16.675 1.00 87.00 116 ILE A CA 1
ATOM 872 C C . ILE A 1 116 ? 9.023 9.731 -16.196 1.00 87.00 116 ILE A C 1
ATOM 874 O O . ILE A 1 116 ? 8.335 9.080 -16.985 1.00 87.00 116 ILE A O 1
ATOM 878 N N . PHE A 1 117 ? 8.661 9.935 -14.930 1.00 87.06 117 PHE A N 1
ATOM 879 C CA . PHE A 1 117 ? 7.436 9.413 -14.339 1.00 87.06 117 PHE A CA 1
ATOM 880 C C . PHE A 1 117 ? 6.186 9.877 -15.105 1.00 87.06 117 PHE A C 1
ATOM 882 O O . PHE A 1 117 ? 5.310 9.068 -15.409 1.00 87.06 117 PHE A O 1
ATOM 889 N N . TRP A 1 118 ? 6.154 11.144 -15.524 1.00 87.56 118 TRP A N 1
ATOM 890 C CA . TRP A 1 118 ? 5.029 11.753 -16.243 1.00 87.56 118 TRP A CA 1
ATOM 891 C C . TRP A 1 118 ? 4.838 11.256 -17.680 1.00 87.56 118 TRP A C 1
ATOM 893 O O . TRP A 1 118 ? 3.832 11.567 -18.312 1.00 87.56 118 TRP A O 1
ATOM 903 N N . ARG A 1 119 ? 5.769 10.464 -18.225 1.00 91.56 119 ARG A N 1
ATOM 904 C CA . ARG A 1 119 ? 5.664 9.951 -19.604 1.00 91.56 119 ARG A CA 1
ATOM 905 C C . ARG A 1 119 ? 4.603 8.867 -19.772 1.00 91.56 119 ARG A C 1
ATOM 907 O O . ARG A 1 119 ? 4.280 8.511 -20.903 1.00 91.56 119 ARG A O 1
ATOM 914 N N . LYS A 1 120 ? 4.105 8.298 -18.673 1.00 93.50 120 LYS A N 1
ATOM 915 C CA . LYS A 1 120 ? 3.218 7.134 -18.688 1.00 93.50 120 LYS A CA 1
ATOM 916 C C . LYS A 1 120 ? 1.966 7.412 -17.869 1.00 93.50 120 LYS A C 1
ATOM 918 O O . LYS A 1 120 ? 2.034 7.636 -16.665 1.00 93.50 120 LYS A O 1
ATOM 923 N N . MET A 1 121 ? 0.808 7.356 -18.525 1.00 94.19 121 MET A N 1
ATOM 924 C CA . MET A 1 121 ? -0.470 7.713 -17.903 1.00 94.19 121 MET A CA 1
ATOM 925 C C . MET A 1 121 ? -0.825 6.809 -16.714 1.00 94.19 121 MET A C 1
ATOM 927 O O . MET A 1 121 ? -1.310 7.307 -15.702 1.00 94.19 121 MET A O 1
ATOM 931 N N . TYR A 1 122 ? -0.521 5.507 -16.788 1.00 95.44 122 TYR A N 1
ATOM 932 C CA . TYR A 1 122 ? -0.767 4.576 -15.681 1.00 95.44 122 TYR A CA 1
ATOM 933 C C . TYR A 1 122 ? 0.047 4.931 -14.426 1.00 95.44 122 TYR A C 1
ATOM 935 O O . TYR A 1 122 ? -0.453 4.759 -13.317 1.00 95.44 122 TYR A O 1
ATOM 943 N N . ARG A 1 123 ? 1.260 5.489 -14.583 1.00 94.75 123 ARG A N 1
ATOM 944 C CA . ARG A 1 123 ? 2.087 5.959 -13.461 1.00 94.75 123 ARG A CA 1
ATOM 945 C C . ARG A 1 123 ? 1.403 7.119 -12.754 1.00 94.75 123 ARG A C 1
ATOM 947 O O . ARG A 1 123 ? 1.194 7.070 -11.548 1.00 94.75 123 ARG A O 1
ATOM 954 N N . ILE A 1 124 ? 0.956 8.107 -13.527 1.00 94.81 124 ILE A N 1
ATOM 955 C CA . ILE A 1 124 ? 0.250 9.284 -13.010 1.00 94.81 124 ILE A CA 1
ATOM 956 C C . ILE A 1 124 ? -1.040 8.872 -12.292 1.00 94.81 124 ILE A C 1
ATOM 958 O O . ILE A 1 124 ? -1.226 9.207 -11.124 1.00 94.81 124 ILE A O 1
ATOM 962 N N . ILE A 1 125 ? -1.923 8.130 -12.968 1.00 96.56 125 ILE A N 1
ATOM 963 C CA . ILE A 1 125 ? -3.228 7.741 -12.415 1.00 96.56 125 ILE A CA 1
ATOM 964 C C . ILE A 1 125 ? -3.045 6.857 -11.179 1.00 96.56 125 ILE A C 1
ATOM 966 O O . ILE A 1 125 ? -3.649 7.123 -10.142 1.00 96.56 125 ILE A O 1
ATOM 970 N N . GLY A 1 126 ? -2.188 5.837 -11.266 1.00 97.12 126 GLY A N 1
ATOM 971 C CA . GLY A 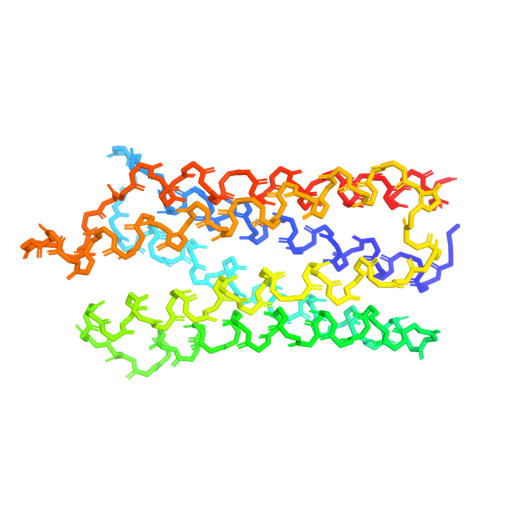1 126 ? -1.950 4.903 -10.171 1.00 97.12 126 GLY A CA 1
ATOM 972 C C . GLY A 1 126 ? -1.404 5.593 -8.919 1.00 97.12 126 GLY A C 1
ATOM 973 O O . GLY A 1 126 ? -1.948 5.416 -7.831 1.00 97.12 126 GLY A O 1
ATOM 974 N N . THR A 1 127 ? -0.394 6.454 -9.061 1.00 96.25 127 THR A N 1
ATOM 975 C CA . THR A 1 127 ? 0.166 7.201 -7.924 1.00 96.25 127 THR A CA 1
ATOM 976 C C . THR A 1 127 ? -0.794 8.251 -7.373 1.00 96.25 127 THR A C 1
ATOM 978 O O . THR A 1 127 ? -0.833 8.438 -6.159 1.00 96.25 127 THR A O 1
ATOM 981 N N . LEU A 1 128 ? -1.609 8.906 -8.208 1.00 96.69 128 LEU A N 1
ATOM 982 C CA . LEU A 1 128 ? -2.652 9.809 -7.711 1.00 96.69 128 LEU A CA 1
ATOM 983 C C . LEU A 1 128 ? -3.689 9.059 -6.871 1.00 96.69 128 LEU A C 1
ATOM 985 O O . LEU A 1 128 ? -4.042 9.536 -5.797 1.00 96.69 128 LEU A O 1
ATOM 989 N N . LEU A 1 129 ? -4.136 7.878 -7.304 1.00 98.31 129 LEU A N 1
ATOM 990 C CA . LEU A 1 129 ? -5.063 7.059 -6.518 1.00 98.31 129 LEU A CA 1
ATOM 991 C C . LEU A 1 129 ? -4.449 6.607 -5.187 1.00 98.31 129 LEU A C 1
ATOM 993 O O . LEU A 1 129 ? -5.115 6.712 -4.159 1.00 98.31 129 LEU A O 1
ATOM 997 N N . VAL A 1 130 ? -3.176 6.191 -5.178 1.00 97.38 130 VAL A N 1
ATOM 998 C CA . VAL A 1 130 ? -2.443 5.872 -3.937 1.00 97.38 130 VAL A CA 1
ATOM 999 C C . VAL A 1 130 ? -2.366 7.089 -3.013 1.00 97.38 130 VAL A C 1
ATOM 1001 O O . VAL A 1 130 ? -2.671 6.978 -1.825 1.00 97.38 130 VAL A O 1
ATOM 1004 N N . CYS A 1 131 ? -2.014 8.259 -3.548 1.00 97.75 131 CYS A N 1
ATOM 1005 C CA . CYS A 1 131 ? -1.893 9.499 -2.786 1.00 97.75 131 CYS A CA 1
ATOM 1006 C C . CYS A 1 131 ? -3.238 9.951 -2.193 1.00 97.75 131 CYS A C 1
ATOM 1008 O O . CYS A 1 131 ? -3.334 10.244 -0.998 1.00 97.75 131 CYS A O 1
ATOM 1010 N N . ILE A 1 132 ? -4.301 9.966 -3.003 1.00 98.25 132 ILE A N 1
ATOM 1011 C CA . ILE A 1 132 ? -5.644 10.349 -2.552 1.00 98.25 132 ILE A CA 1
ATOM 1012 C C . ILE A 1 132 ? -6.172 9.316 -1.551 1.00 98.25 132 ILE A C 1
ATOM 1014 O O . ILE A 1 132 ? -6.688 9.699 -0.503 1.00 98.25 132 ILE A O 1
ATOM 1018 N N . GLY A 1 133 ? -6.000 8.021 -1.824 1.00 98.25 133 GLY A N 1
ATOM 1019 C CA . GLY A 1 133 ? -6.414 6.942 -0.927 1.00 98.25 133 GLY A CA 1
ATOM 1020 C C . GLY A 1 133 ? -5.774 7.063 0.455 1.00 98.25 133 GLY A C 1
ATOM 1021 O O . GLY A 1 133 ? -6.481 7.078 1.465 1.00 98.25 133 GLY A O 1
ATOM 1022 N N . ASN A 1 134 ? -4.454 7.262 0.505 1.00 97.69 134 ASN A N 1
ATOM 1023 C CA . ASN A 1 134 ? -3.723 7.509 1.750 1.00 97.69 134 ASN A CA 1
ATOM 1024 C C . ASN A 1 134 ? -4.165 8.805 2.452 1.00 97.69 134 ASN A C 1
ATOM 1026 O O . ASN A 1 134 ? -4.275 8.841 3.678 1.00 97.69 134 ASN A O 1
ATOM 1030 N N . SER A 1 135 ? -4.482 9.860 1.700 1.00 98.44 135 SER A N 1
ATOM 1031 C CA . SER A 1 135 ? -4.979 11.120 2.270 1.00 98.44 135 SER A CA 1
ATOM 1032 C C . SER A 1 135 ? -6.355 10.957 2.929 1.00 98.44 135 SER A C 1
ATOM 1034 O O . SER A 1 135 ? -6.566 11.418 4.051 1.00 98.44 135 SER A O 1
ATOM 1036 N N . ILE A 1 136 ? -7.285 10.248 2.282 1.00 98.31 136 ILE A N 1
ATOM 1037 C CA . ILE A 1 136 ? -8.618 9.962 2.839 1.00 98.31 136 ILE A CA 1
ATOM 1038 C C . ILE A 1 136 ? -8.503 9.080 4.089 1.00 98.31 136 ILE A C 1
ATOM 1040 O O . ILE A 1 136 ? -9.166 9.324 5.098 1.00 98.31 136 ILE A O 1
ATOM 1044 N N . GLN A 1 137 ? -7.610 8.095 4.051 1.00 97.00 137 GLN A N 1
ATOM 1045 C CA . GLN A 1 137 ? -7.258 7.260 5.193 1.00 97.00 137 GLN A CA 1
ATOM 1046 C C . GLN A 1 137 ? -6.799 8.085 6.411 1.00 97.00 137 GLN A C 1
ATOM 1048 O O . GLN A 1 137 ? -7.278 7.861 7.524 1.00 97.00 137 GLN A O 1
ATOM 1053 N N . VAL A 1 138 ? -5.927 9.084 6.210 1.00 96.81 138 VAL A N 1
ATOM 1054 C CA . VAL A 1 138 ? -5.518 10.026 7.272 1.00 96.81 138 VAL A CA 1
ATOM 1055 C C . VAL A 1 138 ? -6.723 10.773 7.844 1.00 96.81 138 VAL A C 1
ATOM 1057 O O . VAL A 1 138 ? -6.841 10.893 9.063 1.00 96.81 138 VAL A O 1
ATOM 1060 N N . MET A 1 139 ? -7.639 11.243 6.992 1.00 96.38 139 MET A N 1
ATOM 1061 C CA . MET A 1 139 ? -8.850 11.944 7.435 1.00 96.38 139 MET A CA 1
ATOM 1062 C C . MET A 1 139 ? -9.745 11.049 8.304 1.00 96.38 139 MET A C 1
ATOM 1064 O O . MET A 1 139 ? -10.193 11.489 9.364 1.00 96.38 139 MET A O 1
ATOM 1068 N N . GLY A 1 140 ? -9.967 9.796 7.893 1.00 94.69 140 GLY A N 1
ATOM 1069 C CA . GLY A 1 140 ? -10.745 8.814 8.656 1.00 94.69 140 GLY A CA 1
ATOM 1070 C C . GLY A 1 140 ? -10.126 8.496 10.017 1.00 94.69 140 GLY A C 1
ATOM 1071 O O . GLY A 1 140 ? -10.788 8.595 11.050 1.00 94.69 140 GLY A O 1
ATOM 1072 N N . ARG A 1 141 ? -8.817 8.228 10.059 1.00 93.75 141 ARG A N 1
ATOM 1073 C CA . ARG A 1 141 ? -8.103 7.966 11.322 1.00 93.75 141 ARG A CA 1
ATOM 1074 C C . ARG A 1 141 ? -8.078 9.187 12.246 1.00 93.75 141 ARG A C 1
ATOM 1076 O O . ARG A 1 141 ? -8.240 9.049 13.455 1.00 93.75 141 ARG A O 1
ATOM 1083 N N . ASN A 1 142 ? -7.932 10.395 11.701 1.00 93.81 142 ASN A N 1
ATOM 1084 C CA . ASN A 1 142 ? -7.990 11.618 12.502 1.00 93.81 142 ASN A CA 1
ATOM 1085 C C . ASN A 1 142 ? -9.402 11.869 13.064 1.00 93.81 142 ASN A C 1
ATOM 1087 O O . ASN A 1 142 ? -9.557 12.353 14.186 1.00 93.81 142 ASN A O 1
ATOM 1091 N N . ARG A 1 143 ? -10.450 11.499 12.318 1.00 91.19 143 ARG A N 1
ATOM 1092 C CA . ARG A 1 143 ? -11.830 11.504 12.818 1.00 91.19 143 ARG A CA 1
ATOM 1093 C C . ARG A 1 143 ? -12.002 10.531 13.988 1.00 91.19 143 ARG A C 1
ATOM 1095 O O . ARG A 1 143 ? -12.603 10.933 14.980 1.00 91.19 143 ARG A O 1
ATOM 1102 N N . LEU A 1 144 ? -11.451 9.316 13.912 1.00 91.19 144 LEU A N 1
ATOM 1103 C CA . LEU A 1 144 ? -11.457 8.367 15.035 1.00 91.19 144 LEU A CA 1
ATOM 1104 C C . LEU A 1 144 ? -10.751 8.953 16.267 1.00 91.19 144 LEU A C 1
ATOM 1106 O O . LEU A 1 144 ? -11.316 8.933 17.353 1.00 91.19 144 LEU A O 1
ATOM 1110 N N . LEU A 1 145 ? -9.579 9.577 16.103 1.00 90.62 145 LEU A N 1
ATOM 1111 C CA . LEU A 1 145 ? -8.852 10.205 17.218 1.00 90.62 145 LEU A CA 1
ATOM 1112 C C . LEU A 1 145 ? -9.598 11.377 17.875 1.00 90.62 145 LEU A C 1
ATOM 1114 O O . LEU A 1 145 ? -9.444 11.602 19.073 1.00 90.62 145 LEU A O 1
ATOM 1118 N N . THR A 1 146 ? -10.359 12.151 17.097 1.00 87.19 146 THR A N 1
ATOM 1119 C CA . THR A 1 146 ? -11.012 13.384 17.575 1.00 87.19 146 THR A CA 1
ATOM 1120 C C . THR A 1 146 ? -12.441 13.179 18.062 1.00 87.19 146 THR A C 1
ATOM 1122 O O . THR A 1 146 ? -12.895 13.937 18.915 1.00 87.19 146 THR A O 1
ATOM 1125 N N . LYS A 1 147 ? -13.162 12.195 17.513 1.00 81.38 147 LYS A N 1
ATOM 1126 C CA . LYS A 1 147 ? -14.591 11.964 17.782 1.00 81.38 147 LYS A CA 1
ATOM 1127 C C . LYS A 1 147 ? -14.908 10.571 18.331 1.00 81.38 147 LYS A C 1
ATOM 1129 O O . LYS A 1 147 ? -16.065 10.326 18.653 1.00 81.38 147 LYS A O 1
ATOM 1134 N N . GLY A 1 148 ? -13.941 9.655 18.365 1.00 65.88 148 GLY A N 1
ATOM 1135 C CA . GLY A 1 148 ? -14.161 8.271 18.777 1.00 65.88 148 GLY A CA 1
ATOM 1136 C C . GLY A 1 148 ? -14.152 8.099 20.294 1.00 65.88 148 GLY A C 1
ATOM 1137 O O . GLY A 1 148 ? -13.204 8.519 20.960 1.00 65.88 148 GLY A O 1
ATOM 1138 N N . GLU A 1 149 ? -15.196 7.449 20.811 1.00 63.31 149 GLU A N 1
ATOM 1139 C CA . GLU A 1 149 ? -15.189 6.785 22.125 1.00 63.31 149 GLU A CA 1
ATOM 1140 C C . GLU A 1 149 ? -14.615 5.359 22.022 1.00 63.31 149 GLU A C 1
ATOM 1142 O O . GLU A 1 149 ? -14.054 4.855 22.989 1.00 63.31 149 GLU A O 1
ATOM 1147 N N . ASP A 1 150 ? -14.692 4.759 20.827 1.00 74.62 150 ASP A N 1
ATOM 1148 C CA . ASP A 1 150 ? -14.126 3.459 20.465 1.00 74.62 150 ASP A CA 1
ATOM 1149 C C . ASP A 1 150 ? -13.221 3.617 19.229 1.00 74.62 150 ASP A C 1
ATOM 1151 O O . ASP A 1 150 ? -13.665 4.032 18.152 1.00 74.62 150 ASP A O 1
ATOM 1155 N N . TYR A 1 151 ? -11.933 3.328 19.406 1.00 74.56 151 TYR A N 1
ATOM 1156 C CA . TYR A 1 151 ? -10.895 3.465 18.382 1.00 74.56 151 TYR A CA 1
ATOM 1157 C C . TYR A 1 151 ? -10.784 2.241 17.463 1.00 74.56 151 TYR A C 1
ATOM 1159 O O . TYR A 1 151 ? -10.085 2.308 16.450 1.00 74.56 151 TYR A O 1
ATOM 1167 N N . THR A 1 152 ? -11.499 1.160 17.784 1.00 67.12 152 THR A N 1
ATOM 1168 C CA . THR A 1 152 ? -11.467 -0.118 17.059 1.00 67.12 152 THR A CA 1
ATOM 1169 C C . THR A 1 152 ? -12.509 -0.195 15.936 1.00 67.12 152 THR A C 1
ATOM 1171 O O . THR A 1 152 ? -12.438 -1.070 15.066 1.00 67.12 152 THR A O 1
ATOM 1174 N N . LEU A 1 153 ? -13.459 0.751 15.904 1.00 69.38 153 LEU A N 1
ATOM 1175 C CA . LEU A 1 153 ? -14.502 0.820 14.883 1.00 69.38 153 LEU A CA 1
ATOM 1176 C C . LEU A 1 153 ? -13.923 1.024 13.479 1.00 69.38 153 LEU A C 1
ATOM 1178 O O . LEU A 1 153 ? -13.099 1.906 13.229 1.00 69.38 153 LEU A O 1
ATOM 1182 N N . PHE A 1 154 ? -14.446 0.252 12.524 1.00 83.12 154 PHE A N 1
ATOM 1183 C CA . PHE A 1 154 ? -14.185 0.477 11.107 1.00 83.12 154 PHE A CA 1
ATOM 1184 C C . PHE A 1 154 ? -14.709 1.848 10.679 1.00 83.12 154 PHE A C 1
ATOM 1186 O O . PHE A 1 154 ? -15.914 2.110 10.706 1.00 83.12 154 PHE A O 1
ATOM 1193 N N . ASP A 1 155 ? -13.806 2.718 10.231 1.00 91.69 155 ASP A N 1
ATOM 1194 C CA . ASP A 1 155 ? -14.178 3.995 9.637 1.00 91.69 155 ASP A CA 1
ATOM 1195 C C . ASP A 1 155 ? -14.292 3.862 8.112 1.00 91.69 155 ASP A C 1
ATOM 1197 O O . ASP A 1 155 ? -13.342 3.510 7.417 1.00 91.69 155 ASP A O 1
ATOM 1201 N N . HIS A 1 156 ? -15.469 4.193 7.582 1.00 92.88 156 HIS A N 1
ATOM 1202 C CA . HIS A 1 156 ? -15.765 4.174 6.146 1.00 92.88 156 HIS A CA 1
ATOM 1203 C C . HIS A 1 156 ? -14.762 4.946 5.262 1.00 92.88 156 HIS A C 1
ATOM 1205 O O . HIS A 1 156 ? -14.537 4.528 4.127 1.00 92.88 156 HIS A O 1
ATOM 1211 N N . LEU A 1 157 ? -14.145 6.040 5.737 1.00 95.88 157 LEU A N 1
ATOM 1212 C CA . LEU A 1 157 ? -13.113 6.751 4.972 1.00 95.88 157 LEU A CA 1
ATOM 1213 C C . LEU A 1 157 ? -11.819 5.943 4.942 1.00 95.88 157 LEU A C 1
ATOM 1215 O O . LEU A 1 157 ? -11.168 5.881 3.902 1.00 95.88 157 LEU A O 1
ATOM 1219 N N . VAL A 1 158 ? -11.463 5.286 6.049 1.00 95.38 158 VAL A N 1
ATOM 1220 C CA . VAL A 1 158 ? -10.318 4.367 6.077 1.00 95.38 158 VAL A CA 1
ATOM 1221 C C . VAL A 1 158 ? -10.540 3.231 5.084 1.00 95.38 158 VAL A C 1
ATOM 1223 O O . VAL A 1 158 ? -9.685 3.027 4.227 1.00 95.38 158 VAL A O 1
ATOM 1226 N N . THR A 1 159 ? -11.701 2.571 5.120 1.00 95.81 159 THR A N 1
ATOM 1227 C CA . THR A 1 159 ? -12.052 1.500 4.173 1.00 95.81 159 THR A CA 1
ATOM 1228 C C . THR A 1 159 ? -12.032 1.980 2.719 1.00 95.81 159 THR A C 1
ATOM 1230 O O . THR A 1 159 ? -11.478 1.319 1.845 1.00 95.81 159 THR A O 1
ATOM 1233 N N . PHE A 1 160 ? -12.620 3.140 2.421 1.00 97.69 160 PHE A N 1
ATOM 1234 C CA . PHE A 1 160 ? -12.621 3.673 1.057 1.00 97.69 160 PHE A CA 1
ATOM 1235 C C . PHE A 1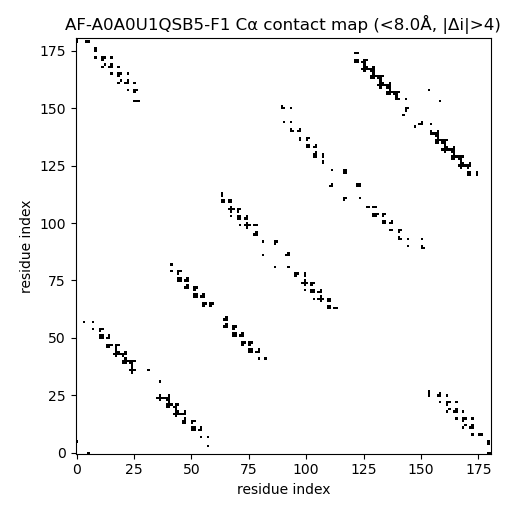 160 ? -11.204 4.015 0.576 1.00 97.69 160 PHE A C 1
ATOM 1237 O O . PHE A 1 160 ? -10.818 3.690 -0.548 1.00 97.69 160 PHE A O 1
ATOM 1244 N N . GLY A 1 161 ? -10.411 4.651 1.437 1.00 98.12 161 GLY A N 1
ATOM 1245 C CA . GLY A 1 161 ? -9.053 5.054 1.111 1.00 98.12 161 GLY A CA 1
ATOM 1246 C C . GLY A 1 161 ? -8.098 3.871 0.915 1.00 98.12 161 GLY A C 1
ATOM 1247 O O . GLY A 1 161 ? -7.229 3.959 0.049 1.00 98.12 161 GLY A O 1
ATOM 1248 N N . THR A 1 162 ? -8.263 2.760 1.644 1.00 97.19 162 THR A N 1
ATOM 1249 C CA . THR A 1 162 ? -7.461 1.539 1.427 1.00 97.19 162 THR A CA 1
ATOM 1250 C C . THR A 1 162 ? -7.792 0.856 0.103 1.00 97.19 162 THR A C 1
ATOM 1252 O O . THR A 1 162 ? -6.885 0.409 -0.596 1.00 97.19 162 THR A O 1
ATOM 1255 N N . TRP A 1 163 ? -9.063 0.830 -0.309 1.00 98.44 163 TRP A N 1
ATOM 1256 C CA . TRP A 1 163 ? -9.443 0.308 -1.627 1.00 98.44 163 TRP A CA 1
ATOM 1257 C C . TRP A 1 163 ? -8.961 1.190 -2.782 1.00 98.44 163 TRP A C 1
ATOM 1259 O O . TRP A 1 163 ? -8.498 0.667 -3.796 1.00 98.44 163 TRP A O 1
ATOM 1269 N N . MET A 1 164 ? -9.013 2.517 -2.632 1.00 98.44 164 MET A N 1
ATOM 1270 C CA . MET A 1 164 ? -8.427 3.450 -3.605 1.00 98.44 164 MET A CA 1
ATOM 1271 C C . MET A 1 164 ? -6.924 3.223 -3.776 1.00 98.44 164 MET A C 1
ATOM 1273 O O . MET A 1 164 ? -6.416 3.175 -4.895 1.00 98.44 164 MET A O 1
ATOM 1277 N N . GLU A 1 165 ? -6.220 3.042 -2.664 1.00 98.06 165 GLU A N 1
ATOM 1278 C CA . GLU A 1 165 ? -4.800 2.721 -2.648 1.00 98.06 165 GLU A CA 1
ATOM 1279 C C . GLU A 1 165 ? -4.497 1.375 -3.325 1.00 98.06 165 GLU A C 1
ATOM 1281 O O . GLU A 1 165 ? -3.613 1.306 -4.181 1.00 98.06 165 GLU A O 1
ATOM 1286 N N . ALA A 1 166 ? -5.258 0.325 -3.006 1.00 98.44 166 ALA A N 1
ATOM 1287 C CA . ALA A 1 166 ? -5.120 -0.979 -3.649 1.00 98.44 166 ALA A CA 1
ATOM 1288 C C . ALA A 1 166 ? -5.355 -0.892 -5.169 1.00 98.44 166 ALA A C 1
ATOM 1290 O O . ALA A 1 166 ? -4.570 -1.432 -5.949 1.00 98.44 166 ALA A O 1
ATOM 1291 N N . GLY A 1 167 ? -6.384 -0.156 -5.601 1.00 98.50 167 GLY A N 1
ATOM 1292 C CA . GLY A 1 167 ? -6.665 0.091 -7.016 1.00 98.50 167 GLY A CA 1
ATOM 1293 C C . GLY A 1 167 ? -5.547 0.865 -7.720 1.00 98.50 167 GLY A C 1
ATOM 1294 O O . GLY A 1 167 ? -5.139 0.499 -8.822 1.00 98.50 167 GLY A O 1
ATOM 1295 N N . GLY A 1 168 ? -4.994 1.889 -7.067 1.00 98.19 168 GLY A N 1
ATOM 1296 C CA . GLY A 1 168 ? -3.844 2.633 -7.578 1.00 98.19 168 GLY A CA 1
ATOM 1297 C C . GLY A 1 168 ? -2.620 1.742 -7.795 1.00 98.19 168 GLY A C 1
ATOM 1298 O O . GLY A 1 168 ? -2.025 1.764 -8.874 1.00 98.19 168 GLY A O 1
ATOM 1299 N N . SER A 1 169 ? -2.285 0.892 -6.821 1.00 97.75 169 SER A N 1
ATOM 1300 C CA . SER A 1 169 ? -1.191 -0.077 -6.961 1.00 97.75 169 SER A CA 1
ATOM 1301 C C . SER A 1 169 ? -1.448 -1.146 -8.022 1.00 97.75 169 SER A C 1
ATOM 1303 O O . SER A 1 169 ? -0.513 -1.517 -8.736 1.00 97.75 169 SER A O 1
ATOM 1305 N N . ALA A 1 170 ? -2.695 -1.586 -8.200 1.00 98.50 170 ALA A N 1
ATOM 1306 C CA . ALA A 1 170 ? -3.051 -2.499 -9.281 1.00 98.50 170 ALA A CA 1
ATOM 1307 C C . ALA A 1 170 ? -2.806 -1.868 -10.662 1.00 98.50 170 ALA A C 1
ATOM 1309 O O . ALA A 1 170 ? -2.206 -2.510 -11.520 1.00 98.50 170 ALA A O 1
ATOM 1310 N N . ILE A 1 171 ? -3.178 -0.598 -10.864 1.00 98.25 171 ILE A N 1
ATOM 1311 C CA . ILE A 1 171 ? -2.897 0.132 -12.114 1.00 98.25 171 ILE A CA 1
ATOM 1312 C C . ILE A 1 171 ? -1.388 0.249 -12.361 1.00 98.25 171 ILE A C 1
ATOM 1314 O O . ILE A 1 171 ? -0.936 0.019 -13.482 1.00 98.25 171 ILE A O 1
ATOM 1318 N N . LEU A 1 172 ? -0.602 0.580 -11.328 1.00 95.81 172 LEU A N 1
ATOM 1319 C CA . LEU A 1 172 ? 0.861 0.652 -11.438 1.0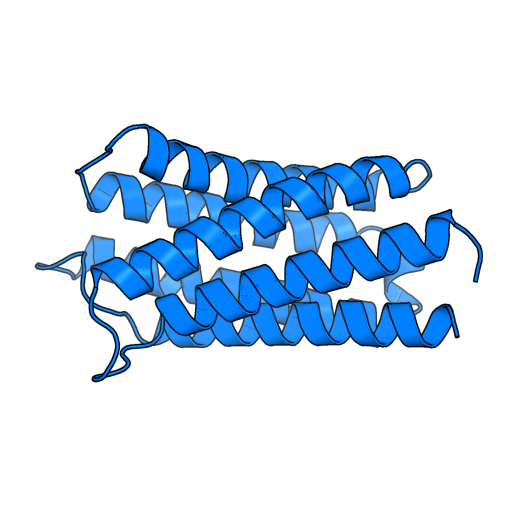0 95.81 172 LEU A CA 1
ATOM 1320 C C . LEU A 1 172 ? 1.469 -0.696 -11.837 1.00 95.81 172 LEU A C 1
ATOM 1322 O O . LEU A 1 172 ? 2.338 -0.744 -12.705 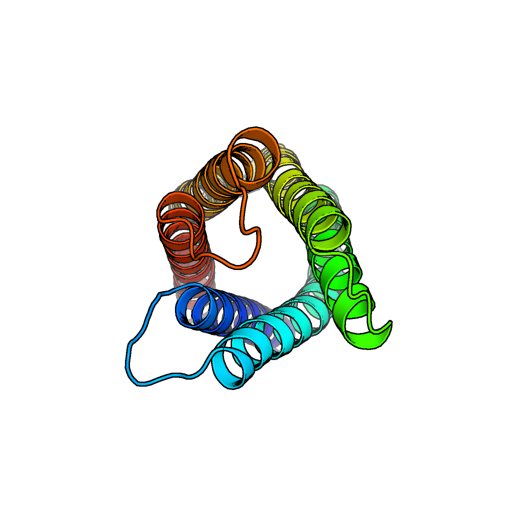1.00 95.81 172 LEU A O 1
ATOM 1326 N N . THR A 1 173 ? 0.994 -1.780 -11.226 1.00 97.00 173 THR A N 1
ATOM 1327 C CA . THR A 1 173 ? 1.470 -3.141 -11.498 1.00 97.00 173 THR A CA 1
ATOM 1328 C C . THR A 1 173 ? 1.118 -3.571 -12.915 1.00 97.00 173 THR A C 1
ATOM 1330 O O . THR A 1 173 ? 2.005 -3.935 -13.678 1.00 97.00 173 THR A O 1
ATOM 1333 N N . LEU A 1 174 ? -0.158 -3.472 -13.298 1.00 97.31 174 LEU A N 1
ATOM 1334 C CA . LEU A 1 174 ? -0.627 -3.882 -14.622 1.00 97.31 174 LEU A CA 1
ATOM 1335 C C . LEU A 1 174 ? 0.037 -3.072 -15.738 1.00 97.31 174 LEU A C 1
ATOM 1337 O O . LEU A 1 174 ? 0.452 -3.645 -16.736 1.00 97.31 174 LEU A O 1
ATOM 1341 N N . GLY A 1 175 ? 0.186 -1.758 -15.552 1.00 95.62 175 GLY A N 1
ATOM 1342 C CA . GLY A 1 175 ? 0.862 -0.907 -16.529 1.00 95.62 175 GLY A CA 1
ATOM 1343 C C . GLY A 1 175 ? 2.365 -1.169 -16.642 1.00 95.62 175 GLY A C 1
ATOM 1344 O O . GLY A 1 175 ? 2.933 -0.911 -17.695 1.00 95.62 175 GLY A O 1
ATOM 1345 N N . THR A 1 176 ? 3.010 -1.681 -15.588 1.00 93.00 176 THR A N 1
ATOM 1346 C CA . THR A 1 176 ? 4.425 -2.087 -15.655 1.00 93.00 176 THR A CA 1
ATOM 1347 C C . THR A 1 176 ? 4.568 -3.433 -16.366 1.00 93.00 176 THR A C 1
ATOM 1349 O O . THR A 1 176 ? 5.398 -3.542 -17.260 1.00 93.00 176 THR A O 1
ATOM 1352 N N . ILE A 1 177 ? 3.700 -4.405 -16.059 1.00 94.19 177 ILE A N 1
ATOM 1353 C CA . ILE A 1 177 ? 3.678 -5.717 -16.729 1.00 94.19 177 ILE A CA 1
ATOM 1354 C C . ILE A 1 177 ? 3.405 -5.576 -18.235 1.00 94.19 177 ILE A C 1
ATOM 1356 O O . ILE A 1 177 ? 4.016 -6.261 -19.046 1.00 94.19 177 ILE A O 1
ATOM 1360 N N . ASP A 1 178 ? 2.513 -4.667 -18.634 1.00 92.62 178 ASP A N 1
ATOM 1361 C CA . ASP A 1 178 ? 2.242 -4.391 -20.054 1.00 92.62 178 ASP A CA 1
ATOM 1362 C C . ASP A 1 178 ? 3.484 -3.876 -20.811 1.00 92.62 178 ASP A C 1
ATOM 1364 O O . ASP A 1 178 ? 3.594 -4.061 -22.017 1.00 92.62 178 ASP A O 1
ATOM 1368 N N . GLU A 1 179 ? 4.455 -3.263 -20.119 1.00 87.75 179 GLU A N 1
ATOM 1369 C CA . GLU A 1 179 ? 5.720 -2.826 -20.729 1.00 87.75 179 GLU A CA 1
ATOM 1370 C C . GLU A 1 179 ? 6.766 -3.944 -20.849 1.00 87.75 179 GLU A C 1
ATOM 1372 O O . GLU A 1 179 ? 7.733 -3.778 -21.597 1.00 87.75 179 GLU A O 1
ATOM 1377 N N . TH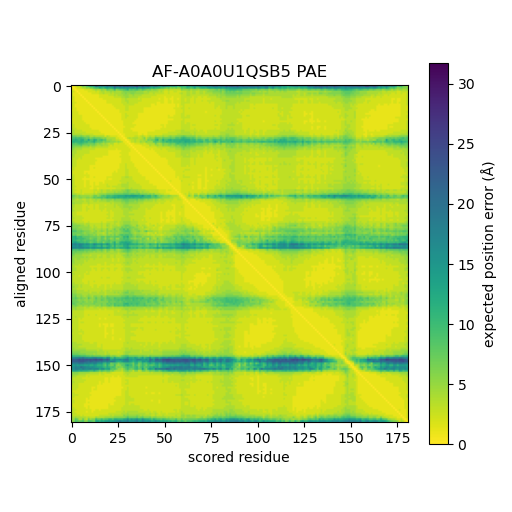R A 1 180 ? 6.621 -5.040 -20.098 1.00 85.75 180 THR A N 1
ATOM 1378 C CA . THR A 1 180 ? 7.609 -6.132 -20.030 1.00 85.75 180 THR A CA 1
ATOM 1379 C C . THR A 1 180 ? 7.238 -7.356 -20.877 1.00 85.75 180 THR A C 1
ATOM 1381 O O . THR A 1 180 ? 8.120 -8.189 -21.148 1.00 85.75 180 THR A O 1
ATOM 1384 N N . LEU A 1 181 ? 5.970 -7.450 -21.305 1.00 80.56 181 LEU A N 1
ATOM 1385 C CA . LEU A 1 181 ? 5.434 -8.433 -22.259 1.00 80.56 181 LEU A CA 1
ATOM 1386 C C . LEU A 1 181 ? 5.826 -8.109 -23.710 1.00 80.56 181 LEU A C 1
ATOM 1388 O O . LEU A 1 181 ? 6.249 -9.066 -24.402 1.00 80.56 181 LEU A O 1
#

Solvent-accessible surface area (backbone atoms only — not comparable to full-atom values): 8691 Å² total; per-residue (Å²): 114,54,75,65,57,54,52,46,48,51,23,39,45,38,30,24,52,12,34,44,35,27,24,56,31,46,40,95,47,94,88,55,56,69,68,59,22,52,48,29,32,47,53,13,33,49,40,27,27,56,22,33,53,55,43,34,68,74,32,74,92,37,69,46,53,26,52,18,35,49,34,35,26,52,20,37,43,58,53,49,55,38,69,75,63,68,67,81,52,56,68,59,52,44,54,50,50,38,56,19,31,53,29,38,33,49,16,39,52,44,33,66,67,40,74,74,49,72,76,36,69,44,49,50,53,12,42,49,30,30,27,52,10,26,50,38,25,34,53,28,46,51,45,36,76,76,71,43,95,59,74,82,64,78,44,69,41,32,28,50,11,34,45,35,24,21,52,9,38,43,38,39,32,54,54,49,45,67,72,50,111

Radius of gyration: 16.01 Å; Cα contacts (8 Å, |Δi|>4): 268; chains: 1; bounding box: 39×28×45 Å

InterPro domains:
  IPR054224 Protein of unknown function DUF6944 [PF22116] (15-171)

Secondary structure (DSSP, 8-state):
--HHHHHHHHHHHHHHHHHHHHHHHTS--TTS-HHHHHHHHHHHHHHHHHHHHHHHHHTTT-HHHHHHHHHHHHHHHHHHHHHHTT---HHHHHHHHHHHHHHHHHHHHHHTT-TTGGG-HHHHHHHHHHHHHHHHHHHHHHHHHHH-S-SSSPPHHHHHHHHHHHHHHHHHHHHHHHHH-

Sequence (181 aa):
MNRKELSEDFALLSITIGKVMAAIGQTPIKTLDRETQDQLILLGSIIQVGAGAALIDLASNNPSKQLGLALTVIGYGSFVLQFIRDEDDDRILLKRAISSNLKEVLASFVVATDPIFWRKMYRIIGTLLVCIGNSIQVMGRNRLLTKGEDYTLFDHLVTFGTWMEAGGSAILTLGTIDETL

Mean predicted aligned error: 3.98 Å

Organism: NCBI:txid1069536

Nearest PDB structures (foldseek):
  5k2d-assembly1_A  TM=2.688E-01  e=5.107E-01  unclassified
  6ps7-assembly1_A  TM=2.498E-01  e=9.482E-01  Homo sapiens

pLDDT: mean 91.53, std 7.01, range [63.31, 98.56]